Protein AF-W4FEP1-F1 (afdb_monomer_lite)

Radius of gyration: 42.32 Å; chains: 1; bounding box: 93×129×99 Å

Structure (mmCIF, N/CA/C/O backbone):
data_AF-W4FEP1-F1
#
_entry.id   AF-W4FEP1-F1
#
loop_
_atom_site.group_PDB
_atom_site.id
_atom_site.type_symbol
_atom_site.label_atom_id
_atom_site.label_alt_id
_atom_site.label_comp_id
_atom_site.label_asym_id
_atom_site.label_entity_id
_atom_site.label_seq_id
_atom_site.pdbx_PDB_ins_code
_atom_site.Cartn_x
_atom_site.Cartn_y
_atom_site.Cartn_z
_atom_site.occupancy
_atom_site.B_iso_or_equiv
_atom_site.auth_seq_id
_atom_site.auth_comp_id
_atom_site.auth_asym_id
_atom_site.auth_atom_id
_atom_site.pdbx_PDB_model_num
ATOM 1 N N . MET A 1 1 ? 7.496 84.113 -31.597 1.00 42.38 1 MET A N 1
ATOM 2 C CA . MET A 1 1 ? 7.261 83.189 -30.465 1.00 42.38 1 MET A CA 1
ATOM 3 C C . MET A 1 1 ? 7.693 81.805 -30.918 1.00 42.38 1 MET A C 1
ATOM 5 O O . MET A 1 1 ? 7.110 81.298 -31.860 1.00 42.38 1 MET A O 1
ATOM 9 N N . GLY A 1 2 ? 8.769 81.255 -30.359 1.00 47.78 2 GLY A N 1
ATOM 10 C CA . GLY A 1 2 ? 9.344 79.990 -30.827 1.00 47.78 2 GLY A CA 1
ATOM 11 C C . GLY A 1 2 ? 10.513 79.574 -29.946 1.00 47.78 2 GLY A C 1
ATOM 12 O O . GLY A 1 2 ? 11.653 79.541 -30.391 1.00 47.78 2 GLY A O 1
ATOM 13 N N . VAL A 1 3 ? 10.227 79.369 -28.663 1.00 49.56 3 VAL A N 1
ATOM 14 C CA . VAL A 1 3 ? 11.185 78.866 -27.681 1.00 49.56 3 VAL A CA 1
ATOM 15 C C . VAL A 1 3 ? 10.888 77.376 -27.484 1.00 49.56 3 VAL A C 1
ATOM 17 O O . VAL A 1 3 ? 9.749 76.997 -27.238 1.00 49.56 3 VAL A O 1
ATOM 20 N N . THR A 1 4 ? 11.954 76.580 -27.608 1.00 53.03 4 THR A N 1
ATOM 21 C CA . THR A 1 4 ? 12.184 75.237 -27.036 1.00 53.03 4 THR A CA 1
ATOM 22 C C . THR A 1 4 ? 11.423 74.025 -27.572 1.00 53.03 4 THR A C 1
ATOM 24 O O . THR A 1 4 ? 10.374 73.665 -27.056 1.00 53.03 4 THR A O 1
ATOM 27 N N . ASP A 1 5 ? 12.096 73.278 -28.452 1.00 55.56 5 ASP A N 1
ATOM 28 C CA . ASP A 1 5 ? 11.864 71.832 -28.649 1.00 55.56 5 ASP A CA 1
ATOM 29 C C . ASP A 1 5 ? 13.076 70.991 -28.167 1.00 55.56 5 ASP A C 1
ATOM 31 O O . ASP A 1 5 ? 12.955 69.909 -27.599 1.00 55.56 5 ASP A O 1
ATOM 35 N N . LYS A 1 6 ? 14.296 71.548 -28.236 1.00 51.53 6 LYS A N 1
ATOM 36 C CA . LYS A 1 6 ? 15.525 70.835 -27.826 1.00 51.53 6 LYS A CA 1
ATOM 37 C C . LYS A 1 6 ? 15.700 70.679 -26.306 1.00 51.53 6 LYS A C 1
ATOM 39 O O . LYS A 1 6 ? 16.387 69.761 -25.867 1.00 51.53 6 LYS A O 1
ATOM 44 N N . SER A 1 7 ? 15.075 71.533 -25.494 1.00 52.31 7 SER A N 1
ATOM 45 C CA . SER A 1 7 ? 15.236 71.497 -24.030 1.00 52.31 7 SER A CA 1
ATOM 46 C C . SER A 1 7 ? 14.392 70.413 -23.356 1.00 52.31 7 SER A C 1
ATOM 48 O O . SER A 1 7 ? 14.807 69.866 -22.338 1.00 52.31 7 SER A O 1
ATOM 50 N N . VAL A 1 8 ? 13.240 70.052 -23.931 1.00 56.19 8 VAL A N 1
ATOM 51 C CA . VAL A 1 8 ? 12.331 69.044 -23.354 1.00 56.19 8 VAL A CA 1
ATOM 52 C C . VAL A 1 8 ? 12.902 67.630 -23.524 1.00 56.19 8 VAL A C 1
ATOM 54 O O . VAL A 1 8 ? 12.842 66.818 -22.599 1.00 56.19 8 VAL A O 1
ATOM 57 N N . ALA A 1 9 ? 13.559 67.358 -24.657 1.00 54.75 9 ALA A N 1
ATOM 58 C CA . ALA A 1 9 ? 14.192 66.067 -24.929 1.00 54.75 9 ALA A CA 1
ATOM 59 C C . ALA A 1 9 ? 15.381 65.755 -23.991 1.00 54.75 9 ALA A C 1
ATOM 61 O O . ALA A 1 9 ? 15.529 64.617 -23.540 1.00 54.75 9 ALA A O 1
ATOM 62 N N . CYS A 1 10 ? 16.198 66.756 -23.631 1.00 55.03 10 CYS A N 1
ATOM 63 C CA . CYS A 1 10 ? 17.317 66.571 -22.695 1.00 55.03 10 CYS A CA 1
ATOM 64 C C . CYS A 1 10 ? 16.860 66.283 -21.254 1.00 55.03 10 CYS A C 1
ATOM 66 O O . CYS A 1 10 ? 17.493 65.489 -20.559 1.00 55.03 10 CYS A O 1
ATOM 68 N N . VAL A 1 11 ? 15.750 66.880 -20.807 1.00 59.16 11 VAL A N 1
ATOM 69 C CA . VAL A 1 11 ? 15.204 66.637 -19.459 1.00 59.16 11 VAL A CA 1
ATOM 70 C C . VAL A 1 11 ? 14.592 65.234 -19.356 1.00 59.16 11 VAL A C 1
ATOM 72 O O . VAL A 1 11 ? 14.811 64.540 -18.363 1.00 59.16 11 VAL A O 1
ATOM 75 N N . GLY A 1 12 ? 13.897 64.771 -20.402 1.00 59.97 12 GLY A N 1
ATOM 76 C CA . GLY A 1 12 ? 13.305 63.428 -20.443 1.00 59.97 12 GLY A CA 1
ATOM 77 C C . GLY A 1 12 ? 14.342 62.300 -20.377 1.00 59.97 12 GLY A C 1
ATOM 78 O O . GLY A 1 12 ? 14.178 61.355 -19.607 1.00 59.97 12 GLY A O 1
ATOM 79 N N . LEU A 1 13 ? 15.452 62.422 -21.113 1.00 61.75 13 LEU A N 1
ATOM 80 C CA . LEU A 1 13 ? 16.543 61.439 -21.071 1.00 61.75 13 LEU A CA 1
ATOM 81 C C . LEU A 1 13 ? 17.281 61.445 -19.722 1.00 61.75 13 LEU A C 1
ATOM 83 O O . LEU A 1 13 ? 17.638 60.380 -19.218 1.00 61.75 13 LEU A O 1
ATOM 87 N N . GLY A 1 14 ? 17.443 62.615 -19.095 1.00 65.56 14 GLY A N 1
ATOM 88 C CA . GLY A 1 14 ? 18.036 62.736 -17.760 1.00 65.56 14 GLY A CA 1
ATOM 89 C C . GLY A 1 14 ? 17.240 62.003 -16.676 1.00 65.56 14 GLY A C 1
ATOM 90 O O . GLY A 1 14 ? 17.828 61.290 -15.863 1.00 65.56 14 GLY A O 1
ATOM 91 N N . LEU A 1 15 ? 15.905 62.102 -16.694 1.00 67.19 15 LEU A N 1
ATOM 92 C CA . LEU A 1 15 ? 15.029 61.419 -15.730 1.00 67.19 15 LEU A CA 1
ATOM 93 C C . LEU A 1 15 ? 15.034 59.894 -15.902 1.00 67.19 15 LEU A C 1
ATOM 95 O O . LEU A 1 15 ? 15.060 59.162 -14.911 1.00 67.19 15 LEU A O 1
ATOM 99 N N . VAL A 1 16 ? 15.075 59.403 -17.145 1.00 70.62 16 VAL A N 1
ATOM 100 C CA . VAL A 1 16 ? 15.156 57.961 -17.426 1.00 70.62 16 VAL A CA 1
ATOM 101 C C . VAL A 1 16 ? 16.488 57.391 -16.932 1.00 70.62 16 VAL A C 1
ATOM 103 O O . VAL A 1 16 ? 16.499 56.363 -16.253 1.00 70.62 16 VAL A O 1
ATOM 106 N N . VAL A 1 17 ? 17.601 58.090 -17.162 1.00 70.25 17 VAL A N 1
ATOM 107 C CA . VAL A 1 17 ? 18.921 57.675 -16.663 1.00 70.25 17 VAL A CA 1
ATOM 108 C C . VAL A 1 17 ? 18.972 57.720 -15.131 1.00 70.25 17 VAL A C 1
ATOM 110 O O . VAL A 1 17 ? 19.428 56.753 -14.525 1.00 70.25 17 VAL A O 1
ATOM 113 N N . LEU A 1 18 ? 18.435 58.763 -14.483 1.00 66.94 18 LEU A N 1
ATOM 114 C CA . LEU A 1 18 ? 18.377 58.837 -13.017 1.00 66.94 18 LEU A CA 1
ATOM 115 C C . LEU A 1 18 ? 17.559 57.684 -12.415 1.00 66.94 18 LEU A C 1
ATOM 117 O O . LEU A 1 18 ? 17.991 57.059 -11.449 1.00 66.94 18 LEU A O 1
ATOM 121 N N . SER A 1 19 ? 16.405 57.363 -13.008 1.00 65.19 19 SER A N 1
ATOM 122 C CA . SER A 1 19 ? 15.553 56.256 -12.557 1.00 65.19 19 SER A CA 1
ATOM 123 C C . SER A 1 19 ? 16.234 54.890 -12.716 1.00 65.19 19 SER A C 1
ATOM 125 O O . SER A 1 19 ? 16.138 54.039 -11.831 1.00 65.19 19 SER A O 1
ATOM 127 N N . TYR A 1 20 ? 17.007 54.703 -13.790 1.00 67.00 20 TYR A N 1
ATOM 128 C CA . TYR A 1 20 ? 17.783 53.490 -14.032 1.00 67.00 20 TYR A CA 1
ATOM 129 C C . TYR A 1 20 ? 18.960 53.347 -13.051 1.00 67.00 20 TYR A C 1
ATOM 131 O O . TYR A 1 20 ? 19.207 52.256 -12.537 1.00 67.00 20 TYR A O 1
ATOM 139 N N . TRP A 1 21 ? 19.650 54.445 -12.722 1.00 60.38 21 TRP A N 1
ATOM 140 C CA . TRP A 1 21 ? 20.715 54.458 -11.710 1.00 60.38 21 TRP A CA 1
ATOM 141 C C . TRP A 1 21 ? 20.189 54.245 -10.286 1.00 60.38 21 TRP A C 1
ATOM 143 O O . TRP A 1 21 ? 20.819 53.531 -9.507 1.00 60.38 21 TRP A O 1
ATOM 153 N N . LEU A 1 22 ? 19.017 54.792 -9.951 1.00 61.88 22 LEU A N 1
ATOM 154 C CA . LEU A 1 22 ? 18.354 54.551 -8.666 1.00 61.88 22 LEU A CA 1
ATOM 155 C C . LEU A 1 22 ? 17.901 53.090 -8.525 1.00 61.88 22 LEU A C 1
ATOM 157 O O . LEU A 1 22 ? 18.098 52.490 -7.469 1.00 61.88 22 LEU A O 1
ATOM 161 N N . TRP A 1 23 ? 17.379 52.473 -9.591 1.00 59.44 23 TRP A N 1
ATOM 162 C CA . TRP A 1 23 ? 17.049 51.041 -9.591 1.00 59.44 23 TRP A CA 1
ATOM 163 C C . TRP A 1 23 ? 18.311 50.176 -9.458 1.00 59.44 23 TRP A C 1
ATOM 165 O O . TRP A 1 23 ? 18.345 49.230 -8.678 1.00 59.44 23 TRP A O 1
ATOM 175 N N . ARG A 1 24 ? 19.394 50.512 -10.163 1.00 61.94 24 ARG A N 1
ATOM 176 C CA . ARG A 1 24 ? 20.635 49.721 -10.146 1.00 61.94 24 ARG A CA 1
ATOM 177 C C . ARG A 1 24 ? 21.526 49.984 -8.922 1.00 61.94 24 ARG A C 1
ATOM 179 O O . ARG A 1 24 ? 22.548 49.318 -8.766 1.00 61.94 24 ARG A O 1
ATOM 186 N N . SER A 1 25 ? 21.146 50.927 -8.058 1.00 69.69 25 SER A N 1
ATOM 187 C CA . SER A 1 25 ? 21.844 51.206 -6.805 1.00 69.69 25 SER A CA 1
ATOM 188 C C . SER A 1 25 ? 21.727 50.004 -5.856 1.00 69.69 25 SER A C 1
ATOM 190 O O . SER A 1 25 ? 20.613 49.601 -5.521 1.00 69.69 25 SER A O 1
ATOM 192 N N . PRO A 1 26 ? 22.841 49.435 -5.361 1.00 69.94 26 PRO A N 1
ATOM 193 C CA . PRO A 1 26 ? 22.818 48.301 -4.431 1.00 69.94 26 PRO A CA 1
ATOM 194 C C . PRO A 1 26 ? 21.943 48.555 -3.195 1.00 69.94 26 PRO A C 1
ATOM 196 O O . PRO A 1 26 ? 21.349 47.634 -2.643 1.00 69.94 26 PRO A O 1
ATOM 199 N N . TRP A 1 27 ? 21.816 49.822 -2.798 1.00 72.56 27 TRP A N 1
ATOM 200 C CA . TRP A 1 27 ? 21.050 50.266 -1.639 1.00 72.56 27 TRP A CA 1
ATOM 201 C C . TRP A 1 27 ? 19.536 50.071 -1.786 1.00 72.56 27 TRP A C 1
ATOM 203 O O . TRP A 1 27 ? 18.869 49.800 -0.790 1.00 72.56 27 TRP A O 1
ATOM 213 N N . THR A 1 28 ? 18.977 50.142 -3.001 1.00 76.19 28 THR A N 1
ATOM 214 C CA . THR A 1 28 ? 17.536 49.913 -3.209 1.00 76.19 28 THR A CA 1
ATOM 215 C C . THR A 1 28 ? 17.201 48.429 -3.137 1.00 76.19 28 THR A C 1
ATOM 217 O O . THR A 1 28 ? 16.240 48.052 -2.471 1.00 76.19 28 THR A O 1
ATOM 220 N N . VAL A 1 29 ? 18.042 47.568 -3.716 1.00 80.06 29 VAL A N 1
ATOM 221 C CA . VAL A 1 29 ? 17.914 46.106 -3.604 1.00 80.06 29 VAL A CA 1
ATOM 222 C C . VAL A 1 29 ? 18.050 45.655 -2.147 1.00 80.06 29 VAL A C 1
ATOM 224 O O . VAL A 1 29 ? 17.224 44.878 -1.669 1.00 80.06 29 VAL A O 1
ATOM 227 N N . VAL A 1 30 ? 19.032 46.187 -1.411 1.00 84.88 30 VAL A N 1
ATOM 228 C CA . VAL A 1 30 ? 19.192 45.924 0.029 1.00 84.88 30 VAL A CA 1
ATOM 229 C C . VAL A 1 30 ? 17.969 46.405 0.819 1.00 84.88 30 VAL A C 1
ATOM 231 O O . VAL A 1 30 ? 17.498 45.684 1.695 1.00 84.88 30 VAL A O 1
ATOM 234 N N . GLY A 1 31 ? 17.398 47.563 0.470 1.00 87.75 31 GLY A N 1
ATOM 235 C CA . GLY A 1 31 ? 16.164 48.075 1.073 1.00 87.75 31 GLY A CA 1
ATOM 236 C C . GLY A 1 31 ? 14.952 47.165 0.852 1.00 87.75 31 GLY A C 1
ATOM 237 O O . GLY A 1 31 ? 14.234 46.861 1.804 1.00 87.75 31 GLY A O 1
ATOM 238 N N . TYR A 1 32 ? 14.748 46.662 -0.370 1.00 86.56 32 TYR A N 1
ATOM 239 C CA . TYR A 1 32 ? 13.660 45.720 -0.665 1.00 86.56 32 TYR A CA 1
ATOM 240 C C . TYR A 1 32 ? 13.832 44.382 0.058 1.00 86.56 32 TYR A C 1
ATOM 242 O O . TYR A 1 32 ? 12.856 43.841 0.577 1.00 86.56 32 TYR A O 1
ATOM 250 N N . ILE A 1 33 ? 15.060 43.861 0.138 1.00 89.50 33 ILE A N 1
ATOM 251 C CA . ILE A 1 33 ? 15.355 42.630 0.884 1.00 89.50 33 ILE A CA 1
ATOM 252 C C . ILE A 1 33 ? 15.105 42.842 2.381 1.00 89.50 33 ILE A C 1
ATOM 254 O O . ILE A 1 33 ? 14.463 42.005 3.014 1.00 89.50 33 ILE A O 1
ATOM 258 N N . ALA A 1 34 ? 15.546 43.968 2.94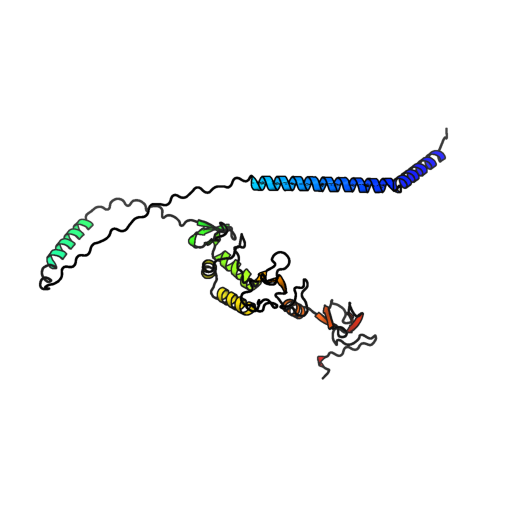7 1.00 92.50 34 ALA A N 1
ATOM 259 C CA . ALA A 1 34 ? 15.302 44.303 4.347 1.00 92.50 34 ALA A CA 1
ATOM 260 C C . ALA A 1 34 ? 13.799 44.421 4.648 1.00 92.50 34 ALA A C 1
ATOM 262 O O . ALA A 1 34 ? 13.323 43.841 5.623 1.00 92.50 34 ALA A O 1
ATOM 263 N N . LEU A 1 35 ? 13.030 45.088 3.781 1.00 92.69 35 LEU A N 1
ATOM 264 C CA . LEU A 1 35 ? 11.577 45.193 3.918 1.00 92.69 35 LEU A CA 1
ATOM 265 C C . LEU A 1 35 ? 10.897 43.817 3.836 1.00 92.69 35 LEU A C 1
ATOM 267 O O . LEU A 1 35 ? 10.038 43.508 4.660 1.00 92.69 35 LEU A O 1
ATOM 271 N N . ALA A 1 36 ? 11.309 42.966 2.893 1.00 91.88 36 ALA A N 1
ATOM 272 C CA . ALA A 1 36 ? 10.782 41.609 2.761 1.00 91.88 36 ALA A CA 1
ATOM 273 C C . ALA A 1 36 ? 11.070 40.752 4.005 1.00 91.88 36 ALA A C 1
ATOM 275 O O . ALA A 1 36 ? 10.191 40.019 4.462 1.00 91.88 36 ALA A O 1
ATOM 276 N N . LEU A 1 37 ? 12.265 40.876 4.593 1.00 95.19 37 LEU A N 1
ATOM 277 C CA . LEU A 1 37 ? 12.616 40.202 5.845 1.00 95.19 37 LEU A CA 1
ATOM 278 C C . LEU A 1 37 ? 11.765 40.699 7.017 1.00 95.19 37 LEU A C 1
ATOM 280 O O . LEU A 1 37 ? 11.276 39.881 7.790 1.00 95.19 37 LEU A O 1
ATOM 284 N N . VAL A 1 38 ? 11.527 42.009 7.126 1.00 95.88 38 VAL A N 1
ATOM 285 C CA . VAL A 1 38 ? 10.651 42.577 8.164 1.00 95.88 38 VAL A CA 1
ATOM 286 C C . VAL A 1 38 ? 9.222 42.050 8.021 1.00 95.88 38 VAL A C 1
ATOM 288 O O . VAL A 1 38 ? 8.638 41.609 9.008 1.00 95.88 38 VAL A O 1
ATOM 291 N N . VAL A 1 39 ? 8.672 42.018 6.803 1.00 95.44 39 VAL A N 1
ATOM 292 C CA . VAL A 1 39 ? 7.331 41.466 6.541 1.00 95.44 39 VAL A CA 1
ATOM 293 C C . VAL A 1 39 ? 7.262 39.981 6.901 1.00 95.44 39 VAL A C 1
ATOM 295 O O . VAL A 1 39 ? 6.295 39.549 7.526 1.00 95.44 39 VAL A O 1
ATOM 298 N N . LEU A 1 40 ? 8.294 39.202 6.564 1.00 95.81 40 LEU A N 1
ATOM 299 C CA . LEU A 1 40 ? 8.361 37.779 6.898 1.00 95.81 40 LEU A CA 1
ATOM 300 C C . LEU A 1 40 ? 8.408 37.567 8.416 1.00 95.81 40 LEU A C 1
ATOM 302 O O . LEU A 1 40 ? 7.644 36.760 8.940 1.00 95.81 40 LEU A O 1
ATOM 306 N N . VAL A 1 41 ? 9.247 38.320 9.132 1.00 96.88 41 VAL A N 1
ATOM 307 C CA . VAL A 1 41 ? 9.354 38.240 10.596 1.00 96.88 41 VAL A CA 1
ATOM 308 C C . VAL A 1 41 ? 8.033 38.629 11.258 1.00 96.88 41 VAL A C 1
ATOM 310 O O . VAL A 1 41 ? 7.545 37.886 12.106 1.00 96.88 41 VAL A O 1
ATOM 313 N N . LEU A 1 42 ? 7.404 39.732 10.843 1.00 96.44 42 LEU A N 1
ATOM 314 C CA . LEU A 1 42 ? 6.101 40.146 11.374 1.00 96.44 42 LEU A CA 1
ATOM 315 C C . LEU A 1 42 ? 5.009 39.108 11.081 1.00 96.44 42 LEU A C 1
ATOM 317 O O . LEU A 1 42 ? 4.213 38.798 11.964 1.00 96.44 42 LEU A O 1
ATOM 321 N N . GLY A 1 43 ? 5.004 38.516 9.884 1.00 96.50 43 GLY A N 1
ATOM 322 C CA . GLY A 1 43 ? 4.078 37.444 9.521 1.00 96.50 43 GLY A CA 1
ATOM 323 C C . GLY A 1 43 ? 4.246 36.196 10.392 1.00 96.50 43 GLY A C 1
ATOM 324 O O . GLY A 1 43 ? 3.258 35.652 10.885 1.00 96.50 43 GLY A O 1
ATOM 325 N N . VAL A 1 44 ? 5.489 35.776 10.646 1.00 96.38 44 VAL A N 1
ATOM 326 C CA . VAL A 1 44 ? 5.793 34.649 11.544 1.00 96.38 44 VAL A CA 1
ATOM 327 C C . VAL A 1 44 ? 5.368 34.963 12.979 1.00 96.38 44 VAL A C 1
ATOM 329 O O . VAL A 1 44 ? 4.748 34.119 13.622 1.00 96.38 44 VAL A O 1
ATOM 332 N N . MET A 1 45 ? 5.627 36.176 13.471 1.00 97.44 45 MET A N 1
ATOM 333 C CA . MET A 1 45 ? 5.220 36.592 14.818 1.00 97.44 45 MET A CA 1
ATOM 334 C C . MET A 1 45 ? 3.693 36.599 14.975 1.00 97.44 45 MET A C 1
ATOM 336 O O . MET A 1 45 ? 3.179 36.065 15.956 1.00 97.44 45 MET A O 1
ATOM 340 N N . LEU A 1 46 ? 2.954 37.123 13.991 1.00 97.06 46 LEU A N 1
ATOM 341 C CA . LEU A 1 46 ? 1.486 37.096 13.989 1.00 97.06 46 LEU A CA 1
ATOM 342 C C . LEU A 1 46 ? 0.936 35.667 13.937 1.00 97.06 46 LEU A C 1
ATOM 344 O O . LEU A 1 46 ? -0.020 35.348 14.645 1.00 97.06 46 LEU A O 1
ATOM 348 N N . TRP A 1 47 ? 1.555 34.790 13.144 1.00 96.88 47 TRP A N 1
ATOM 349 C CA . TRP A 1 47 ? 1.180 33.380 13.082 1.00 96.88 47 TRP A CA 1
ATOM 350 C C . TRP A 1 47 ? 1.402 32.667 14.423 1.00 96.88 47 TRP A C 1
ATOM 352 O O . TRP A 1 47 ? 0.516 31.948 14.883 1.00 96.88 47 TRP A O 1
ATOM 362 N N . ILE A 1 48 ? 2.531 32.917 15.097 1.00 96.56 48 ILE A N 1
ATOM 363 C CA . ILE A 1 48 ? 2.811 32.376 16.437 1.00 96.56 48 ILE A CA 1
ATOM 364 C C . ILE A 1 48 ? 1.756 32.849 17.444 1.00 96.56 48 ILE A C 1
ATOM 366 O O . ILE A 1 48 ? 1.207 32.026 18.176 1.00 96.56 48 ILE A O 1
ATOM 370 N N . VAL A 1 49 ? 1.427 34.146 17.463 1.00 96.81 49 VAL A N 1
ATOM 371 C CA . VAL A 1 49 ? 0.380 34.689 18.348 1.00 96.81 49 VAL A CA 1
ATOM 372 C C . VAL A 1 49 ? -0.966 34.017 18.077 1.00 96.81 49 VAL A C 1
ATOM 374 O O . VAL A 1 49 ? -1.639 33.596 19.016 1.00 96.81 49 VAL A O 1
ATOM 377 N N . TRP A 1 50 ? -1.342 33.842 16.809 1.00 96.69 50 TRP A N 1
ATOM 378 C CA . TRP A 1 50 ? -2.583 33.159 16.444 1.00 96.69 50 TRP A CA 1
ATOM 379 C C . TRP A 1 50 ? -2.616 31.699 16.921 1.00 96.69 50 TRP A C 1
ATOM 381 O O . TRP A 1 50 ? -3.626 31.252 17.468 1.00 96.69 50 TRP A O 1
ATOM 391 N N . VAL A 1 51 ? -1.505 30.965 16.789 1.00 95.88 51 VAL A N 1
ATOM 392 C CA . VAL A 1 51 ? -1.375 29.592 17.304 1.00 95.88 51 VAL A CA 1
ATOM 393 C C . VAL A 1 51 ? -1.535 29.556 18.827 1.00 95.88 51 VAL A C 1
ATOM 395 O O . VAL A 1 51 ? -2.278 28.715 19.330 1.00 95.88 51 VAL A O 1
ATOM 398 N N . LEU A 1 52 ? -0.911 30.480 19.564 1.00 96.00 52 LEU A N 1
ATOM 399 C CA . LEU A 1 52 ? -1.042 30.562 21.024 1.00 96.00 52 LEU A CA 1
ATOM 400 C C . LEU A 1 52 ? -2.485 30.858 21.459 1.00 96.00 52 LEU A C 1
ATOM 402 O O . LEU A 1 52 ? -2.993 30.196 22.363 1.00 96.00 52 LEU A O 1
ATOM 406 N N . VAL A 1 53 ? -3.181 31.770 20.772 1.00 94.75 53 VAL A N 1
ATOM 407 C CA . VAL A 1 53 ? -4.610 32.048 21.010 1.00 94.75 53 VAL A CA 1
ATOM 408 C C . VAL A 1 53 ? -5.471 30.808 20.746 1.00 94.75 53 VAL A C 1
ATOM 410 O O . VAL A 1 53 ? -6.359 30.494 21.539 1.00 94.75 53 VAL A O 1
ATOM 413 N N . CYS A 1 54 ? -5.202 30.059 19.673 1.00 89.75 54 CYS A N 1
ATOM 414 C CA . CYS A 1 54 ? -5.920 28.814 19.382 1.00 89.75 54 CYS A CA 1
ATOM 415 C C . CYS A 1 54 ? -5.682 27.742 20.455 1.00 89.75 54 CYS A C 1
ATOM 417 O O . CYS A 1 54 ? -6.615 27.031 20.835 1.00 89.75 54 CYS A O 1
ATOM 419 N N . ILE A 1 55 ? -4.449 27.636 20.956 1.00 90.06 55 ILE A N 1
ATOM 420 C CA . ILE A 1 55 ? -4.085 26.722 22.041 1.00 90.06 55 ILE A CA 1
ATOM 421 C C . ILE A 1 55 ? -4.826 27.107 23.327 1.00 90.06 55 ILE A C 1
ATOM 423 O O . ILE A 1 55 ? -5.458 26.249 23.943 1.00 90.06 55 ILE A O 1
ATOM 427 N N . GLU A 1 56 ? -4.827 28.387 23.709 1.00 88.81 56 GLU A N 1
ATOM 428 C CA . GLU A 1 56 ? -5.599 28.858 24.864 1.00 88.81 56 GLU A CA 1
ATOM 429 C C . GLU A 1 56 ? -7.099 28.583 24.714 1.00 88.81 56 GLU A C 1
ATOM 431 O O . GLU A 1 56 ? -7.736 28.118 25.659 1.00 88.81 56 GLU A O 1
ATOM 436 N N . ALA A 1 57 ? -7.670 28.823 23.531 1.00 83.06 57 ALA A N 1
ATOM 437 C CA . ALA A 1 57 ? -9.077 28.548 23.253 1.00 83.06 57 ALA A CA 1
ATOM 438 C C . ALA A 1 57 ? -9.409 27.049 23.334 1.00 83.06 57 ALA A C 1
ATOM 440 O O . ALA A 1 57 ? -10.519 26.682 23.720 1.00 83.06 57 ALA A O 1
ATOM 441 N N . PHE A 1 58 ? -8.459 26.175 22.996 1.00 82.00 58 PHE A N 1
ATOM 442 C CA . PHE A 1 58 ? -8.605 24.730 23.144 1.00 82.00 58 PHE A CA 1
ATOM 443 C C . PHE A 1 58 ? -8.615 24.311 24.619 1.00 82.00 58 PHE A C 1
ATOM 445 O O . PHE A 1 58 ? -9.495 23.554 25.027 1.00 82.00 58 PHE A O 1
ATOM 452 N N . PHE A 1 59 ? -7.701 24.849 25.433 1.00 78.75 59 PHE A N 1
ATOM 453 C CA . PHE A 1 59 ? -7.629 24.549 26.867 1.00 78.75 59 PHE A CA 1
ATOM 454 C C . PHE A 1 59 ? -8.756 25.186 27.691 1.00 78.75 59 PHE A C 1
ATOM 456 O O . PHE A 1 59 ? -9.150 24.627 28.710 1.00 78.75 59 PHE A O 1
ATOM 463 N N . LYS A 1 60 ? -9.316 26.317 27.244 1.00 75.00 60 LYS A N 1
ATOM 464 C CA . LYS A 1 60 ? -10.462 26.985 27.886 1.00 75.00 60 LYS A CA 1
ATOM 465 C C . LYS A 1 60 ? -11.820 26.379 27.519 1.00 75.00 60 LYS A C 1
ATOM 467 O O . LYS A 1 60 ? -12.839 26.884 27.988 1.00 75.00 60 LYS A O 1
ATOM 472 N N . ARG A 1 61 ? -11.886 25.306 26.714 1.00 57.69 61 ARG A N 1
ATOM 473 C CA . ARG A 1 61 ? -13.162 24.608 26.493 1.00 57.69 61 ARG A CA 1
ATOM 474 C C . ARG A 1 61 ? -13.624 23.979 27.814 1.00 57.69 61 ARG A C 1
ATOM 476 O O . ARG A 1 61 ? -12.907 23.128 28.340 1.00 57.69 61 ARG A O 1
ATOM 483 N N . PRO A 1 62 ? -14.803 24.352 28.345 1.00 52.09 62 PRO A N 1
ATOM 484 C CA . PRO A 1 62 ? -15.335 23.716 29.537 1.00 52.09 62 PRO A CA 1
ATOM 485 C C . PRO A 1 62 ? -15.525 22.228 29.250 1.00 52.09 62 PRO A C 1
ATOM 487 O O . PRO A 1 62 ? -16.199 21.836 28.293 1.00 52.09 62 PRO A O 1
ATOM 490 N N . THR A 1 63 ? -14.895 21.394 30.072 1.00 53.09 63 THR A N 1
ATOM 491 C CA . THR A 1 63 ? -15.186 19.969 30.127 1.00 53.09 63 THR A CA 1
ATOM 492 C C . THR A 1 63 ? -16.665 19.830 30.467 1.00 53.09 63 THR A C 1
ATOM 494 O O . THR A 1 63 ? -17.111 20.203 31.550 1.00 53.09 63 THR A O 1
ATOM 497 N N . VAL A 1 64 ? -17.457 19.325 29.521 1.00 50.22 64 VAL A N 1
ATOM 498 C CA . VAL A 1 64 ? -18.824 18.884 29.803 1.00 50.22 64 VAL A CA 1
ATOM 499 C C . VAL A 1 64 ? -18.686 17.659 30.702 1.00 50.22 64 VAL A C 1
ATOM 501 O O . VAL A 1 64 ? -18.513 16.535 30.234 1.00 50.22 64 VAL A O 1
ATOM 504 N N . VAL A 1 65 ? -18.650 17.899 32.012 1.00 47.09 65 VAL A N 1
ATOM 505 C CA . VAL A 1 65 ? -18.681 16.852 33.028 1.00 47.09 65 VAL A CA 1
ATOM 506 C C . VAL A 1 65 ? -20.057 16.210 32.928 1.00 47.09 65 VAL A C 1
ATOM 508 O O . VAL A 1 65 ? -21.067 16.800 33.309 1.00 47.09 65 VAL A O 1
ATOM 511 N N . ALA A 1 66 ? -20.098 15.008 32.357 1.00 48.78 66 ALA A N 1
ATOM 512 C CA . ALA A 1 66 ? -21.269 14.154 32.419 1.00 48.78 66 ALA A CA 1
ATOM 513 C C . ALA A 1 66 ? -21.624 13.925 33.896 1.00 48.78 66 ALA A C 1
ATOM 515 O O . ALA A 1 66 ? -20.781 13.502 34.690 1.00 48.78 66 ALA A O 1
ATOM 516 N N . ALA A 1 67 ? -22.865 14.248 34.258 1.00 43.38 67 ALA A N 1
ATOM 517 C CA . ALA A 1 67 ? -23.388 14.042 35.599 1.00 43.38 67 ALA A CA 1
ATOM 518 C C . ALA A 1 67 ? -23.277 12.555 36.010 1.00 43.38 67 ALA A C 1
ATOM 520 O O . ALA A 1 67 ? -23.488 11.676 35.168 1.00 43.38 67 ALA A O 1
ATOM 521 N N . PRO A 1 68 ? -22.985 12.240 37.287 1.00 40.22 68 PRO A N 1
ATOM 522 C CA . PRO A 1 68 ? -22.896 10.859 37.738 1.00 40.22 68 PRO A CA 1
ATOM 523 C C . PRO A 1 68 ? -24.288 10.215 37.761 1.00 40.22 68 PRO A C 1
ATOM 525 O O . PRO A 1 68 ? -25.193 10.678 38.458 1.00 40.22 68 PRO A O 1
ATOM 528 N N . LEU A 1 69 ? -24.446 9.115 37.025 1.00 39.06 69 LEU A N 1
ATOM 529 C CA . LEU A 1 69 ? -25.586 8.208 37.151 1.00 39.06 69 LEU A CA 1
ATOM 530 C C . LEU A 1 69 ? -25.553 7.552 38.540 1.00 39.06 69 LEU A C 1
ATOM 532 O O . LEU A 1 69 ? -24.638 6.793 38.856 1.00 39.06 69 LEU A O 1
ATOM 536 N N . LYS A 1 70 ? -26.560 7.849 39.371 1.00 38.69 70 LYS A N 1
ATOM 537 C CA . LYS A 1 70 ? -26.830 7.126 40.621 1.00 38.69 70 LYS A CA 1
ATOM 538 C C . LYS A 1 70 ? -27.156 5.667 40.294 1.00 38.69 70 LYS A C 1
ATOM 540 O O . LYS A 1 70 ? -28.081 5.397 39.530 1.00 38.69 70 LYS A O 1
ATOM 545 N N . SER A 1 71 ? -26.411 4.739 40.884 1.00 42.91 71 SER A N 1
ATOM 546 C CA . SER A 1 71 ? -26.736 3.314 40.873 1.00 42.91 71 SER A CA 1
ATOM 547 C C . SER A 1 71 ? -27.994 3.037 41.714 1.00 42.91 71 SER A C 1
ATOM 549 O O . SER A 1 71 ? -28.149 3.622 42.790 1.00 42.91 71 SER A O 1
ATOM 551 N N . PRO A 1 72 ? -28.900 2.149 41.270 1.00 44.12 72 PRO A N 1
ATOM 552 C CA . PRO A 1 72 ? -29.936 1.594 42.133 1.00 44.12 72 PRO A CA 1
ATOM 553 C C . PRO A 1 72 ? -29.347 0.532 43.088 1.00 44.12 72 PRO A C 1
ATOM 555 O O . PRO A 1 72 ? -28.356 -0.121 42.746 1.00 44.12 72 PRO A O 1
ATOM 558 N N . PRO A 1 73 ? -29.920 0.370 44.295 1.00 38.97 73 PRO A N 1
ATOM 559 C CA . PRO A 1 73 ? -29.367 -0.477 45.347 1.00 38.97 73 PRO A CA 1
ATOM 560 C C . PRO A 1 73 ? -29.536 -1.973 45.060 1.00 38.97 73 PRO A C 1
ATOM 562 O O . PRO A 1 73 ? -30.501 -2.412 44.438 1.00 38.97 73 PRO A O 1
ATOM 565 N N . ALA A 1 74 ? -28.571 -2.742 45.562 1.00 35.94 74 ALA A N 1
ATOM 566 C CA . ALA A 1 74 ? -28.516 -4.193 45.495 1.00 35.94 74 ALA A CA 1
ATOM 567 C C . ALA A 1 74 ? -29.632 -4.850 46.326 1.00 35.94 74 ALA A C 1
ATOM 569 O O . ALA A 1 74 ? -29.748 -4.598 47.526 1.00 35.94 74 ALA A O 1
ATOM 570 N N . GLU A 1 75 ? -30.403 -5.743 45.705 1.00 36.78 75 GLU A N 1
ATOM 571 C CA . GLU A 1 75 ? -31.267 -6.689 46.412 1.00 36.78 75 GLU A CA 1
ATOM 572 C C . GLU A 1 75 ? -30.468 -7.945 46.784 1.00 36.78 75 GLU A C 1
ATOM 574 O O . GLU A 1 75 ? -29.847 -8.596 45.943 1.00 36.78 75 GLU A O 1
ATOM 579 N N . THR A 1 76 ? -30.477 -8.279 48.071 1.00 38.84 76 THR A N 1
ATOM 580 C CA . THR A 1 76 ? -29.893 -9.502 48.624 1.00 38.84 76 THR A CA 1
ATOM 581 C C . THR A 1 76 ? -30.926 -10.638 48.617 1.00 38.84 76 THR A C 1
ATOM 583 O O . THR A 1 76 ? -32.071 -10.430 49.031 1.00 38.84 76 THR A O 1
ATOM 586 N N . PRO A 1 77 ? -30.566 -11.873 48.217 1.00 35.81 77 PRO A N 1
ATOM 587 C CA . PRO A 1 77 ? -31.444 -13.025 48.385 1.00 35.81 77 PRO A CA 1
ATOM 588 C C . PRO A 1 77 ? -31.403 -13.524 49.835 1.00 35.81 77 PRO A C 1
ATOM 590 O O . PRO A 1 77 ? -30.341 -13.811 50.388 1.00 35.81 77 PRO A O 1
ATOM 593 N N . LYS A 1 78 ? -32.582 -13.657 50.449 1.00 34.28 78 LYS A N 1
ATOM 594 C CA . LYS A 1 78 ? -32.771 -14.265 51.773 1.00 34.28 78 LYS A CA 1
ATOM 595 C C . LYS A 1 78 ? -32.557 -15.781 51.711 1.00 34.28 78 LYS A C 1
ATOM 597 O O . LYS A 1 78 ? -33.103 -16.465 50.851 1.00 34.28 78 LYS A O 1
ATOM 602 N N . HIS A 1 79 ? -31.802 -16.290 52.681 1.00 33.16 79 HIS A N 1
ATOM 603 C CA . HIS A 1 79 ? -31.576 -17.708 52.951 1.00 33.16 79 HIS A CA 1
ATOM 604 C C . HIS A 1 79 ? -32.880 -18.478 53.235 1.00 33.16 79 HIS A C 1
ATOM 606 O O . HIS A 1 79 ? -33.648 -18.092 54.116 1.00 33.16 79 HIS A O 1
ATOM 612 N N . SER A 1 80 ? -33.070 -19.632 52.588 1.00 34.06 80 SER A N 1
ATOM 613 C CA . SER A 1 80 ? -33.978 -20.685 53.056 1.00 34.06 80 SER A CA 1
ATOM 614 C C . SER A 1 80 ? -33.193 -21.710 53.878 1.00 34.06 80 SER A C 1
ATOM 616 O O . SER A 1 80 ? -32.283 -22.359 53.359 1.00 34.06 80 SER A O 1
ATOM 618 N N . LYS A 1 81 ? -33.545 -21.877 55.156 1.00 32.56 81 LYS A N 1
ATOM 619 C CA . LYS A 1 81 ? -33.080 -22.998 55.980 1.00 32.56 81 LYS A CA 1
ATOM 620 C C . LYS A 1 81 ? -33.885 -24.244 55.605 1.00 32.56 81 LYS A C 1
ATOM 622 O O . LYS A 1 81 ? -35.098 -24.260 55.791 1.00 32.56 81 LYS A O 1
ATOM 627 N N . ALA A 1 82 ? -33.212 -25.269 55.093 1.00 32.06 82 ALA A N 1
ATOM 628 C CA . ALA A 1 82 ? -33.741 -26.625 55.031 1.00 32.06 82 ALA A CA 1
ATOM 629 C C . ALA A 1 82 ? -33.367 -27.351 56.331 1.00 32.06 82 ALA A C 1
ATOM 631 O O . ALA A 1 82 ? -32.207 -27.337 56.738 1.00 32.06 82 ALA A O 1
ATOM 632 N N . SER A 1 83 ? -34.356 -27.963 56.977 1.00 33.22 83 SER A N 1
ATOM 633 C CA . SER A 1 83 ? -34.186 -28.881 58.101 1.00 33.22 83 SER A CA 1
ATOM 634 C C . SER A 1 83 ? -34.644 -30.261 57.651 1.00 33.22 83 SER A C 1
ATOM 636 O O . SER A 1 83 ? -35.760 -30.406 57.153 1.00 33.22 83 SER A O 1
ATOM 638 N N . LEU A 1 84 ? -33.763 -31.246 57.821 1.00 36.78 84 LEU A N 1
ATOM 639 C CA . LEU A 1 84 ? -34.021 -32.670 57.632 1.00 36.78 84 LEU A CA 1
ATOM 640 C C . LEU A 1 84 ? -35.040 -33.188 58.656 1.00 36.78 84 LEU A C 1
ATOM 642 O O . LEU A 1 84 ? -35.003 -32.805 59.823 1.00 36.78 84 LEU A O 1
ATOM 646 N N . GLY A 1 85 ? -35.871 -34.135 58.229 1.00 31.69 85 GLY A N 1
ATOM 647 C CA . GLY A 1 85 ? -36.714 -34.948 59.103 1.00 31.69 85 GLY A CA 1
ATOM 648 C C . GLY A 1 85 ? -37.462 -35.995 58.288 1.00 31.69 85 GLY A C 1
ATOM 649 O O . GLY A 1 85 ? -38.531 -35.729 57.753 1.00 31.69 85 GLY A O 1
ATOM 650 N N . SER A 1 86 ? -36.816 -37.143 58.123 1.00 35.12 86 SER A N 1
ATOM 651 C CA . SER A 1 86 ? -37.140 -38.236 57.212 1.00 35.12 86 SER A CA 1
ATOM 652 C C . SER A 1 86 ? -38.409 -39.041 57.530 1.00 35.12 86 SER A C 1
ATOM 654 O O . SER A 1 86 ? -38.822 -39.152 58.676 1.00 35.12 86 SER A O 1
ATOM 656 N N . LEU A 1 87 ? -38.859 -39.741 56.477 1.00 35.03 87 LEU A N 1
ATOM 657 C CA . LEU A 1 87 ? -39.330 -41.137 56.465 1.00 35.03 87 LEU A CA 1
ATOM 658 C C . LEU A 1 87 ? -40.611 -41.475 57.249 1.00 35.03 87 LEU A C 1
ATOM 660 O O . LEU A 1 87 ? -40.571 -41.726 58.445 1.00 35.03 87 LEU A O 1
ATOM 664 N N . LEU A 1 88 ? -41.716 -41.680 56.518 1.00 36.03 88 LEU A N 1
ATOM 665 C CA . LEU A 1 88 ? -42.277 -43.019 56.245 1.00 36.03 88 LEU A CA 1
ATOM 666 C C . LEU A 1 88 ? -43.661 -42.925 55.581 1.00 36.03 88 LEU A C 1
ATOM 668 O O . LEU A 1 88 ? -44.519 -42.152 55.990 1.00 36.03 88 LEU A O 1
ATOM 672 N N . GLY A 1 89 ? -43.899 -43.817 54.620 1.00 37.66 89 GLY A N 1
ATOM 673 C CA . GLY A 1 89 ? -45.207 -44.466 54.517 1.00 37.66 89 GLY A CA 1
ATOM 674 C C . GLY A 1 89 ? -46.205 -43.856 53.544 1.00 37.66 89 GLY A C 1
ATOM 675 O O . GLY A 1 89 ? -47.206 -43.262 53.930 1.00 37.66 89 GLY A O 1
ATOM 676 N N . CYS A 1 90 ? -45.989 -44.124 52.259 1.00 46.00 90 CYS A N 1
ATOM 677 C CA . CYS A 1 90 ? -47.075 -44.234 51.294 1.00 46.00 90 CYS A CA 1
ATOM 678 C C . CYS A 1 90 ? -48.158 -45.185 51.843 1.00 46.00 90 CYS A C 1
ATOM 680 O O . CYS A 1 90 ? -47.813 -46.314 52.152 1.00 46.00 90 CYS A O 1
ATOM 682 N N . ILE A 1 91 ? -49.410 -44.719 51.974 1.00 44.28 91 ILE A N 1
ATOM 683 C CA . ILE A 1 91 ? -50.716 -45.399 51.736 1.00 44.28 91 ILE A CA 1
ATOM 684 C C . ILE A 1 91 ? -51.820 -44.357 52.047 1.00 44.28 91 ILE A C 1
ATOM 686 O O . ILE A 1 91 ? -52.583 -44.439 52.999 1.00 44.28 91 ILE A O 1
ATOM 690 N N . GLY A 1 92 ? -51.882 -43.282 51.256 1.00 41.59 92 GLY A N 1
ATOM 691 C CA . GLY A 1 92 ? -52.904 -42.232 51.429 1.00 41.59 92 GLY A CA 1
ATOM 692 C C . GLY A 1 92 ? -53.272 -41.497 50.140 1.00 41.59 92 GLY A C 1
ATOM 693 O O . GLY A 1 92 ? -53.801 -40.388 50.186 1.00 41.59 92 GLY A O 1
ATOM 694 N N . GLY A 1 93 ? -52.934 -42.081 48.986 1.00 46.22 93 GLY A N 1
ATOM 695 C CA . GLY A 1 93 ? -52.993 -41.417 47.681 1.00 46.22 93 GLY A CA 1
ATOM 696 C C . GLY A 1 93 ? -54.342 -41.477 46.960 1.00 46.22 93 GLY A C 1
ATOM 697 O O . GLY A 1 93 ? -54.540 -40.718 46.021 1.00 46.22 93 GLY A O 1
ATOM 698 N N . ALA A 1 94 ? -55.287 -42.322 47.380 1.00 46.41 94 ALA A N 1
ATOM 699 C CA . ALA A 1 94 ? -56.483 -42.583 46.569 1.00 46.41 94 ALA A CA 1
ATOM 700 C C . ALA A 1 94 ? -57.732 -41.755 46.943 1.00 46.41 94 ALA A C 1
ATOM 702 O O . ALA A 1 94 ? -58.637 -41.642 46.125 1.00 46.41 94 ALA A O 1
ATOM 703 N N . LEU A 1 95 ? -57.786 -41.112 48.120 1.00 45.66 95 LEU A N 1
ATOM 704 C CA . LEU A 1 95 ? -58.974 -40.344 48.553 1.00 45.66 95 LEU A CA 1
ATOM 705 C C . LEU A 1 95 ? -58.773 -38.818 48.618 1.00 45.66 95 LEU A C 1
ATOM 707 O O . LEU A 1 95 ? -59.749 -38.074 48.655 1.00 45.66 95 LEU A O 1
ATOM 711 N N . LYS A 1 96 ? -57.533 -38.314 48.521 1.00 45.06 96 LYS A N 1
ATOM 712 C CA . LYS A 1 96 ? -57.256 -36.860 48.430 1.00 45.06 96 LYS A CA 1
ATOM 713 C C . LYS A 1 96 ? -57.394 -36.284 47.012 1.00 45.06 96 LYS A C 1
ATOM 715 O O . LYS A 1 96 ? -57.375 -35.066 46.843 1.00 45.06 96 LYS A O 1
ATOM 720 N N . GLY A 1 97 ? -57.562 -37.135 45.996 1.00 47.91 97 GLY A N 1
ATOM 721 C CA . GLY A 1 97 ? -57.728 -36.708 44.603 1.00 47.91 97 GLY A CA 1
ATOM 722 C C . GLY A 1 97 ? -59.110 -36.124 44.297 1.00 47.91 97 GLY A C 1
ATOM 723 O O . GLY A 1 97 ? -59.210 -35.133 43.581 1.00 47.91 97 GLY A O 1
ATOM 724 N N . ILE A 1 98 ? -60.177 -36.675 44.883 1.00 49.84 98 ILE A N 1
ATOM 725 C CA . ILE A 1 98 ? -61.553 -36.339 44.478 1.00 49.84 98 ILE A CA 1
ATOM 726 C C . ILE A 1 98 ? -62.010 -34.994 45.078 1.00 49.84 98 ILE A C 1
ATOM 728 O O . ILE A 1 98 ? -62.575 -34.167 44.365 1.00 49.84 98 ILE A O 1
ATOM 732 N N . GLN A 1 99 ? -61.638 -34.682 46.328 1.00 47.22 99 GLN A N 1
ATOM 733 C CA . GLN A 1 99 ? -61.938 -33.376 46.951 1.00 47.22 99 GLN A CA 1
ATOM 734 C C . GLN A 1 99 ? -61.167 -32.197 46.317 1.00 47.22 99 GLN A C 1
ATOM 736 O O . GLN A 1 99 ? -61.605 -31.045 46.374 1.00 47.22 99 GLN A O 1
ATOM 741 N N . SER A 1 100 ? -60.028 -32.462 45.666 1.00 48.97 100 SER A N 1
ATOM 742 C CA . SER A 1 100 ? -59.237 -31.425 44.991 1.00 48.97 100 SER A CA 1
ATOM 743 C C . SER A 1 100 ? -59.905 -30.949 43.693 1.00 48.97 100 SER A C 1
ATOM 745 O O . SER A 1 100 ? -59.950 -29.744 43.425 1.00 48.97 100 SER A O 1
ATOM 747 N N . VAL A 1 101 ? -60.514 -31.868 42.932 1.00 52.72 101 VAL A N 1
ATOM 748 C CA . VAL A 1 101 ? -61.127 -31.586 41.621 1.00 52.72 101 VAL A CA 1
ATOM 749 C C . VAL A 1 101 ? -62.413 -30.759 41.749 1.00 52.72 101 VAL A C 1
ATOM 751 O O . VAL A 1 101 ? -62.590 -29.793 41.003 1.00 52.72 101 VAL A O 1
ATOM 754 N N . GLU A 1 102 ? -63.270 -31.037 42.737 1.00 49.78 102 GLU A N 1
ATOM 755 C CA . GLU A 1 102 ? -64.475 -30.224 42.983 1.00 49.78 102 GLU A CA 1
ATOM 756 C C . GLU A 1 102 ? -64.129 -28.790 43.406 1.00 49.78 102 GLU A C 1
ATOM 758 O O . GLU A 1 102 ? -64.692 -27.822 42.881 1.00 49.78 102 GLU A O 1
ATOM 763 N N . SER A 1 103 ? -63.124 -28.626 44.275 1.00 50.72 103 SER A N 1
ATOM 764 C CA . SER A 1 103 ? -62.642 -27.306 44.703 1.00 50.72 103 SER A CA 1
ATOM 765 C C . SER A 1 103 ? -62.001 -26.504 43.555 1.00 50.72 103 SER A C 1
ATOM 767 O O . SER A 1 103 ? -61.993 -25.265 43.565 1.00 50.72 103 SER A O 1
ATOM 769 N N . TRP A 1 104 ? -61.464 -27.200 42.550 1.00 48.59 104 TRP A N 1
ATOM 770 C CA . TRP A 1 104 ? -60.880 -26.614 41.348 1.00 48.59 104 TRP A CA 1
ATOM 771 C C . TRP A 1 104 ? -61.965 -26.183 40.349 1.00 48.59 104 TRP A C 1
ATOM 773 O O . TRP A 1 104 ? -61.945 -25.040 39.880 1.00 48.59 104 TRP A O 1
ATOM 783 N N . CYS A 1 105 ? -62.981 -27.019 40.105 1.00 50.59 105 CYS A N 1
ATOM 784 C CA . CYS A 1 105 ? -64.117 -26.670 39.244 1.00 50.59 105 CYS A CA 1
ATOM 785 C C . CYS A 1 105 ? -64.971 -25.522 39.815 1.00 50.59 105 CYS A C 1
ATOM 787 O O . CYS A 1 105 ? -65.368 -24.627 39.060 1.00 50.59 105 CYS A O 1
ATOM 789 N N . HIS A 1 106 ? -65.185 -25.461 41.137 1.00 53.88 106 HIS A N 1
ATOM 790 C CA . HIS A 1 106 ? -65.889 -24.336 41.770 1.00 53.88 106 HIS A CA 1
ATOM 791 C C . HIS A 1 106 ? -65.116 -23.008 41.659 1.00 53.88 106 HIS A C 1
ATOM 793 O O . HIS A 1 106 ? -65.714 -21.965 41.373 1.00 53.88 106 HIS A O 1
ATOM 799 N N . ARG A 1 107 ? -63.781 -23.028 41.806 1.00 52.94 107 ARG A N 1
ATOM 800 C CA . ARG A 1 107 ? -62.921 -21.844 41.593 1.00 52.94 107 ARG A CA 1
ATOM 801 C C . ARG A 1 107 ? -62.914 -21.378 40.139 1.00 52.94 107 ARG A C 1
ATOM 803 O O . ARG A 1 107 ? -62.951 -20.174 39.883 1.00 52.94 107 ARG A O 1
ATOM 810 N N . ARG A 1 108 ? -62.921 -22.312 39.186 1.00 48.41 108 ARG A N 1
ATOM 811 C CA . ARG A 1 108 ? -62.933 -22.008 37.748 1.00 48.41 108 ARG A CA 1
ATOM 812 C C . ARG A 1 108 ? -64.263 -21.388 37.304 1.00 48.41 108 ARG A C 1
ATOM 814 O O . ARG A 1 108 ? -64.248 -20.399 36.575 1.00 48.41 108 ARG A O 1
ATOM 821 N N . ARG A 1 109 ? -65.400 -21.873 37.824 1.00 51.94 109 ARG A N 1
ATOM 822 C CA . ARG A 1 109 ? -66.725 -21.257 37.597 1.00 51.94 109 ARG A CA 1
ATOM 823 C C . ARG A 1 109 ? -66.851 -19.852 38.197 1.00 51.94 109 ARG A C 1
ATOM 825 O O . ARG A 1 109 ? -67.479 -19.006 37.569 1.00 51.94 109 ARG A O 1
ATOM 832 N N . LYS A 1 110 ? -66.235 -19.573 39.356 1.00 49.31 110 LYS A N 1
ATOM 833 C CA . LYS A 1 110 ? -66.207 -18.214 39.941 1.00 49.31 110 LYS A CA 1
ATOM 834 C C . LYS A 1 110 ? -65.370 -17.224 39.117 1.00 49.31 110 LYS A C 1
ATOM 836 O O . LYS A 1 110 ? -65.783 -16.078 38.988 1.00 49.31 110 LYS A O 1
ATOM 841 N N . ARG A 1 111 ? -64.256 -17.654 38.507 1.00 49.81 111 ARG A N 1
ATOM 842 C CA . ARG A 1 111 ? -63.440 -16.796 37.617 1.00 49.81 111 ARG A CA 1
ATOM 843 C C . ARG A 1 111 ? -64.137 -16.422 36.307 1.00 49.81 111 ARG A C 1
ATOM 845 O O . ARG A 1 111 ? -63.898 -15.337 35.798 1.00 49.81 111 ARG A O 1
ATOM 852 N N . LEU A 1 112 ? -64.986 -17.294 35.763 1.00 51.72 112 LEU A N 1
ATOM 853 C CA . LEU A 1 112 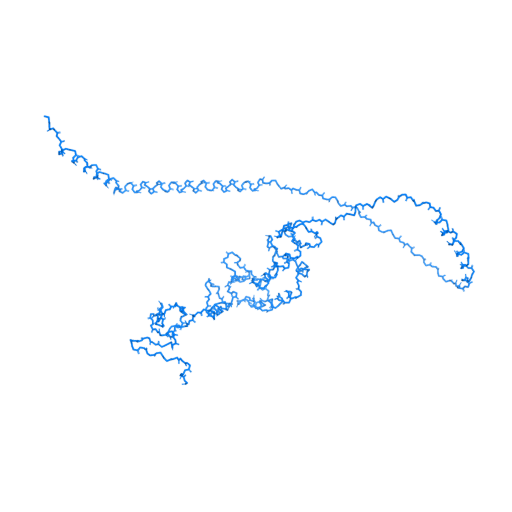? -65.655 -17.058 34.475 1.00 51.72 112 LEU A CA 1
ATOM 854 C C . LEU A 1 112 ? -66.874 -16.122 34.563 1.00 51.72 112 LEU A C 1
ATOM 856 O O . LEU A 1 112 ? -67.356 -15.674 33.530 1.00 51.72 112 LEU A O 1
ATOM 860 N N . LYS A 1 113 ? -67.367 -15.816 35.772 1.00 45.00 113 LYS A N 1
ATOM 861 C CA . LYS A 1 113 ? -68.527 -14.932 36.000 1.00 45.00 113 LYS A CA 1
ATOM 862 C C . LYS A 1 113 ? -68.161 -13.518 36.478 1.00 45.00 113 LYS A C 1
ATOM 864 O O . LYS A 1 113 ? -69.060 -12.740 36.777 1.00 45.00 113 LYS A O 1
ATOM 869 N N . GLN A 1 114 ? -66.875 -13.175 36.571 1.00 47.12 114 GLN A N 1
ATOM 870 C CA . GLN A 1 114 ? -66.446 -11.820 36.935 1.00 47.12 114 GLN A CA 1
ATOM 871 C C . GLN A 1 114 ? -66.321 -10.947 35.672 1.00 47.12 114 GLN A C 1
ATOM 873 O O . GLN A 1 114 ? -65.648 -11.369 34.727 1.00 47.12 114 GLN A O 1
ATOM 878 N N . PRO A 1 115 ? -66.932 -9.745 35.629 1.00 49.38 115 PRO A N 1
ATOM 879 C CA . PRO A 1 115 ? -66.671 -8.777 34.569 1.00 49.38 115 PRO A CA 1
ATOM 880 C C . PRO A 1 115 ? -65.174 -8.467 34.534 1.00 49.38 115 PRO A C 1
ATOM 882 O O . PRO A 1 115 ? -64.567 -8.216 35.578 1.00 49.38 115 PRO A O 1
ATOM 885 N N . ARG A 1 116 ? -64.564 -8.506 33.345 1.00 51.94 116 ARG A N 1
ATOM 886 C CA . ARG A 1 116 ? -63.175 -8.060 33.193 1.00 51.94 116 ARG A CA 1
ATOM 887 C C . ARG A 1 116 ? -63.109 -6.580 33.584 1.00 51.94 116 ARG A C 1
ATOM 889 O O . ARG A 1 116 ? -63.917 -5.811 33.063 1.00 51.94 116 ARG A O 1
ATOM 896 N N . PRO A 1 117 ? -62.174 -6.166 34.457 1.00 53.47 117 PRO A N 1
ATOM 897 C CA . PRO A 1 117 ? -61.897 -4.748 34.621 1.00 53.47 117 PRO A CA 1
ATOM 898 C C . PRO A 1 117 ? -61.484 -4.177 33.255 1.00 53.47 117 PRO A C 1
ATOM 900 O O . PRO A 1 117 ? -60.874 -4.908 32.463 1.00 53.47 117 PRO A O 1
ATOM 903 N N . PRO A 1 118 ? -61.831 -2.916 32.945 1.00 46.78 118 PRO A N 1
ATOM 904 C CA . PRO A 1 118 ? -61.443 -2.301 31.686 1.00 46.78 118 PRO A CA 1
ATOM 905 C C . PRO A 1 118 ? -59.927 -2.423 31.532 1.00 46.78 118 PRO A C 1
ATOM 907 O O . PRO A 1 118 ? -59.162 -2.035 32.415 1.00 46.78 118 PRO A O 1
ATOM 910 N N . SER A 1 119 ? -59.502 -3.042 30.432 1.00 48.88 119 SER A N 1
ATOM 911 C CA . SER A 1 119 ? -58.096 -3.147 30.073 1.00 48.88 119 SER A CA 1
ATOM 912 C C . SER A 1 119 ? -57.526 -1.739 29.981 1.00 48.88 119 SER A C 1
ATOM 914 O O . SER A 1 119 ? -57.953 -0.959 29.128 1.00 48.88 119 SER A O 1
ATOM 916 N N . MET A 1 120 ? -56.565 -1.421 30.849 1.00 52.72 120 MET A N 1
ATOM 917 C CA . MET A 1 120 ? -55.698 -0.270 30.628 1.00 52.72 120 MET A CA 1
ATOM 918 C C . MET A 1 120 ? -55.072 -0.405 29.231 1.00 52.72 120 MET A C 1
ATOM 920 O O . MET A 1 120 ? -54.722 -1.527 28.841 1.00 52.72 120 MET A O 1
ATOM 924 N N . PRO A 1 121 ? -54.928 0.690 28.466 1.00 52.59 121 PRO A N 1
ATOM 925 C CA . PRO A 1 121 ? -54.151 0.647 27.236 1.00 52.59 121 PRO A CA 1
ATOM 926 C C . PRO A 1 121 ? -52.747 0.113 27.561 1.00 52.59 121 PRO A C 1
ATOM 928 O O . PRO A 1 121 ? -52.233 0.391 28.652 1.00 52.59 121 PRO A O 1
ATOM 931 N N . PRO A 1 122 ? -52.136 -0.690 26.672 1.00 52.59 122 PRO A N 1
ATOM 932 C CA . PRO A 1 122 ? -50.823 -1.253 26.933 1.00 52.59 122 PRO A CA 1
ATOM 933 C C . PRO A 1 122 ? -49.865 -0.101 27.224 1.00 52.59 122 PRO A C 1
ATOM 935 O O . PRO A 1 122 ? -49.796 0.864 26.460 1.00 52.59 122 PRO A O 1
ATOM 938 N N . ALA A 1 123 ? -49.166 -0.192 28.357 1.00 50.22 123 ALA A N 1
ATOM 939 C CA . ALA A 1 123 ? -48.051 0.687 28.653 1.00 50.22 123 ALA A CA 1
ATOM 940 C C . ALA A 1 123 ? -47.156 0.729 27.412 1.00 50.22 123 ALA A C 1
ATOM 942 O O . ALA A 1 123 ? -46.781 -0.330 26.904 1.00 50.22 123 ALA A O 1
ATOM 943 N N . LEU A 1 124 ? -46.886 1.938 26.911 1.00 45.69 124 LEU A N 1
ATOM 944 C CA . LEU A 1 124 ? -45.941 2.202 25.832 1.00 45.69 124 LEU A CA 1
ATOM 945 C C . LEU A 1 124 ? -44.718 1.306 26.025 1.00 45.69 124 LEU A C 1
ATOM 947 O O . LEU A 1 124 ? -43.932 1.497 26.953 1.00 45.69 124 LEU A O 1
ATOM 951 N N . SER A 1 125 ? -44.604 0.291 25.172 1.00 52.31 125 SER A N 1
ATOM 952 C CA . SER A 1 125 ? -43.432 -0.561 25.073 1.00 52.31 125 SER A CA 1
ATOM 953 C C . SER A 1 125 ? -42.226 0.356 24.927 1.00 52.31 125 SER A C 1
ATOM 955 O O . SER A 1 125 ? -42.158 1.117 23.960 1.00 52.31 125 SER A O 1
ATOM 957 N N . GLN A 1 126 ? -41.322 0.334 25.905 1.00 65.50 126 GLN A N 1
ATOM 958 C CA . GLN A 1 126 ? -40.090 1.111 25.866 1.00 65.50 126 GLN A CA 1
ATOM 959 C C . GLN A 1 126 ? -39.351 0.747 24.574 1.00 65.50 126 GLN A C 1
ATOM 961 O O . GLN A 1 126 ? -38.853 -0.370 24.433 1.00 65.50 126 GLN A O 1
ATOM 966 N N . LEU A 1 127 ? -39.354 1.662 23.601 1.00 66.44 127 LEU A N 1
ATOM 967 C CA . LEU A 1 127 ? -38.582 1.520 22.371 1.00 66.44 127 LEU A CA 1
ATOM 968 C C . LEU A 1 127 ? -37.112 1.298 22.763 1.00 66.44 127 LEU A C 1
ATOM 970 O O . LEU A 1 127 ? -36.629 1.978 23.676 1.00 66.44 127 LEU A O 1
ATOM 974 N N . PRO A 1 128 ? -36.402 0.345 22.131 1.00 73.19 128 PRO A N 1
ATOM 975 C CA . PRO A 1 128 ? -35.008 0.089 22.459 1.00 73.19 128 PRO A CA 1
ATOM 976 C C . PRO A 1 128 ? -34.204 1.382 22.282 1.00 73.19 128 PRO A C 1
ATOM 978 O O . PRO A 1 128 ? -34.448 2.122 21.324 1.00 73.19 128 PRO A O 1
ATOM 981 N N . PRO A 1 129 ? -33.258 1.686 23.185 1.00 86.62 129 PRO A N 1
ATOM 982 C CA . PRO A 1 129 ? -32.488 2.914 23.085 1.00 86.62 129 PRO A CA 1
ATOM 983 C C . PRO A 1 129 ? -31.691 2.913 21.771 1.00 86.62 129 PRO A C 1
ATOM 985 O O . PRO A 1 129 ? -31.029 1.927 21.427 1.00 86.62 129 PRO A O 1
ATOM 988 N N . VAL A 1 130 ? -31.791 4.016 21.026 1.00 91.31 130 VAL A N 1
ATOM 989 C CA . VAL A 1 130 ? -31.155 4.212 19.714 1.00 91.31 130 VAL A CA 1
ATOM 990 C C . VAL A 1 130 ? -29.994 5.197 19.807 1.00 91.31 130 VAL A C 1
ATOM 992 O O . VAL A 1 130 ? -29.985 6.092 20.651 1.00 91.31 130 VAL A O 1
ATOM 995 N N . VAL A 1 131 ? -29.016 5.038 18.921 1.00 93.19 131 VAL A N 1
ATOM 996 C CA . VAL A 1 131 ? -27.853 5.919 18.756 1.00 93.19 131 VAL A CA 1
ATOM 997 C C . VAL A 1 131 ? -27.610 6.195 17.281 1.00 93.19 131 VAL A C 1
ATOM 999 O O . VAL A 1 131 ? -27.971 5.395 16.421 1.00 93.19 131 VAL A O 1
ATOM 1002 N N . GLN A 1 132 ? -26.981 7.327 16.981 1.00 94.19 132 GLN A N 1
ATOM 1003 C CA . GLN A 1 132 ? -26.604 7.667 15.615 1.00 94.19 132 GLN A CA 1
ATOM 1004 C C . GLN A 1 132 ? -25.275 7.003 15.242 1.00 94.19 132 GLN A C 1
ATOM 1006 O O . GLN A 1 132 ? -24.272 7.160 15.941 1.00 94.19 132 GLN A O 1
ATOM 1011 N N . CYS A 1 133 ? -25.252 6.270 14.131 1.00 94.06 133 CYS A N 1
ATOM 1012 C CA . CYS A 1 133 ? -24.028 5.670 13.617 1.00 94.06 133 CYS A CA 1
ATOM 1013 C C . CYS A 1 133 ? -23.076 6.740 13.064 1.00 94.06 133 CYS A C 1
ATOM 1015 O O . CYS A 1 133 ? -23.470 7.548 12.233 1.00 94.06 133 CYS A O 1
ATOM 1017 N N . VAL A 1 134 ? -21.789 6.688 13.421 1.00 91.88 134 VAL A N 1
ATOM 1018 C CA . VAL A 1 134 ? -20.784 7.644 12.910 1.00 91.88 134 VAL A CA 1
ATOM 1019 C C . VAL A 1 134 ? -20.574 7.590 11.386 1.00 91.88 134 VAL A C 1
ATOM 1021 O O . VAL A 1 134 ? -20.063 8.541 10.807 1.00 91.88 134 VAL A O 1
ATOM 1024 N N . VAL A 1 135 ? -20.846 6.439 10.754 1.00 91.94 135 VAL A N 1
ATOM 1025 C CA . VAL A 1 135 ? -20.450 6.168 9.362 1.00 91.94 135 VAL A CA 1
ATOM 1026 C C . VAL A 1 135 ? -21.598 6.483 8.414 1.00 91.94 135 VAL A C 1
ATOM 1028 O O . VAL A 1 135 ? -21.412 7.251 7.478 1.00 91.94 135 VAL A O 1
ATOM 1031 N N . CYS A 1 136 ? -22.774 5.888 8.640 1.00 94.25 136 CYS A N 1
ATOM 1032 C CA . CYS A 1 136 ? -23.950 6.117 7.797 1.00 94.25 136 CYS A CA 1
ATOM 1033 C C . CYS A 1 136 ? -24.872 7.229 8.309 1.00 94.25 136 CYS A C 1
ATOM 1035 O O . CYS A 1 136 ? -25.774 7.623 7.582 1.00 94.25 136 CYS A O 1
ATOM 1037 N N . LEU A 1 137 ? -24.654 7.739 9.528 1.00 93.38 137 LEU A N 1
ATOM 1038 C CA . LEU A 1 137 ? -25.468 8.785 10.165 1.00 93.38 137 LEU A CA 1
ATOM 1039 C C . LEU A 1 137 ? -26.924 8.387 10.463 1.00 93.38 137 LEU A C 1
ATOM 1041 O O . LEU A 1 137 ? -27.715 9.237 10.871 1.00 93.38 137 LEU A O 1
ATOM 1045 N N . GLU A 1 138 ? -27.267 7.105 10.330 1.00 94.81 138 GLU A N 1
ATOM 1046 C CA . GLU A 1 138 ? -28.596 6.568 10.639 1.00 94.81 138 GLU A CA 1
ATOM 1047 C C . GLU A 1 138 ? -28.768 6.279 12.138 1.00 94.81 138 GLU A C 1
ATOM 1049 O O . GLU A 1 138 ? -27.809 5.931 12.836 1.00 94.81 138 GLU A O 1
ATOM 1054 N N . LEU A 1 139 ? -30.008 6.403 12.626 1.00 92.62 139 LEU A N 1
ATOM 1055 C CA . LEU A 1 139 ? -30.395 6.005 13.979 1.00 92.62 139 LEU A CA 1
ATOM 1056 C C . LEU A 1 139 ? -30.597 4.491 14.031 1.00 92.62 139 LEU A C 1
ATOM 1058 O O . LEU A 1 139 ? -31.466 3.944 13.358 1.00 92.62 139 LEU A O 1
ATOM 1062 N N . VAL A 1 140 ? -29.803 3.826 14.857 1.00 92.69 140 VAL A N 1
ATOM 1063 C CA . VAL A 1 140 ? -29.768 2.368 14.990 1.00 92.69 140 VAL A CA 1
ATOM 1064 C C . VAL A 1 140 ? -29.869 1.960 16.460 1.00 92.69 140 VAL A C 1
ATOM 1066 O O . VAL A 1 140 ? -29.408 2.701 17.334 1.00 92.69 140 VAL A O 1
ATOM 1069 N N . PRO A 1 141 ? -30.451 0.789 16.778 1.00 92.00 141 PRO A N 1
ATOM 1070 C CA . PRO A 1 141 ? -30.475 0.280 18.145 1.00 92.00 141 PRO A CA 1
ATOM 1071 C C . PRO A 1 141 ? -29.057 0.148 18.713 1.00 92.00 141 PRO A C 1
ATOM 1073 O O . PRO A 1 141 ? -28.158 -0.374 18.048 1.00 92.00 141 PRO A O 1
ATOM 1076 N N . ILE A 1 142 ? -28.852 0.561 19.970 1.00 88.31 142 ILE A N 1
ATOM 1077 C CA . ILE A 1 142 ? -27.544 0.448 20.650 1.00 88.31 142 ILE A CA 1
ATOM 1078 C C . ILE A 1 142 ? -27.039 -0.997 20.645 1.00 88.31 142 ILE A C 1
ATOM 1080 O O . ILE A 1 142 ? -25.837 -1.234 20.531 1.00 88.31 142 ILE A O 1
ATOM 1084 N N . ALA A 1 143 ? -27.958 -1.961 20.728 1.00 87.94 143 ALA A N 1
ATOM 1085 C CA . ALA A 1 143 ? -27.635 -3.378 20.702 1.00 87.94 143 ALA A CA 1
ATOM 1086 C C . ALA A 1 143 ? -26.846 -3.775 19.445 1.00 87.94 143 ALA A C 1
ATOM 1088 O O . ALA A 1 143 ? -25.922 -4.574 19.570 1.00 87.94 143 ALA A O 1
ATOM 1089 N N . ASP A 1 144 ? -27.137 -3.187 18.282 1.00 89.56 144 ASP A N 1
ATOM 1090 C CA . ASP A 1 144 ? -26.535 -3.539 16.985 1.00 89.56 144 ASP A CA 1
ATOM 1091 C C . ASP A 1 144 ? -25.307 -2.692 16.633 1.00 89.56 144 ASP A C 1
ATOM 1093 O O . ASP A 1 144 ? -24.750 -2.790 15.534 1.00 89.56 144 ASP A O 1
ATOM 1097 N N . CYS A 1 145 ? -24.864 -1.859 17.574 1.00 91.00 145 CYS A N 1
ATOM 1098 C CA . CYS A 1 145 ? -23.712 -0.997 17.404 1.00 91.00 145 CYS A CA 1
ATOM 1099 C C . CYS A 1 145 ? -22.454 -1.600 18.028 1.00 91.00 145 CYS A C 1
ATOM 1101 O O . CYS A 1 145 ? -22.441 -2.097 19.155 1.00 91.00 145 CYS A O 1
ATOM 1103 N N . ALA A 1 146 ? -21.352 -1.497 17.298 1.00 91.06 146 ALA A N 1
ATOM 1104 C CA . ALA A 1 146 ? -20.018 -1.607 17.843 1.00 91.06 146 ALA A CA 1
ATOM 1105 C C . ALA A 1 146 ? -19.677 -0.331 18.620 1.00 91.06 146 ALA A C 1
ATOM 1107 O O . ALA A 1 146 ? -19.812 0.779 18.096 1.00 91.06 146 ALA A O 1
ATOM 1108 N N . SER A 1 147 ? -19.186 -0.507 19.844 1.00 87.88 147 SER A N 1
ATOM 1109 C CA . SER A 1 147 ? -18.642 0.561 20.680 1.00 87.88 147 SER A CA 1
ATOM 1110 C C . SER A 1 147 ? -17.120 0.454 20.792 1.00 87.88 147 SER A C 1
ATOM 1112 O O . SER A 1 147 ? -16.526 -0.615 20.607 1.00 87.88 147 SER A O 1
ATOM 1114 N N . CYS A 1 148 ? -16.473 1.584 21.073 1.00 84.06 148 CYS A N 1
ATOM 1115 C CA . CYS A 1 148 ? -15.040 1.654 21.332 1.00 84.06 148 CYS A CA 1
ATOM 1116 C C . CYS A 1 148 ? -14.789 1.938 22.817 1.00 84.06 148 CYS A C 1
ATOM 1118 O O . CYS A 1 148 ? -15.486 2.740 23.425 1.00 84.06 148 CYS A O 1
ATOM 1120 N N . THR A 1 149 ? -13.760 1.323 23.397 1.00 83.69 149 THR A N 1
ATOM 1121 C CA . THR A 1 149 ? -13.345 1.591 24.784 1.00 83.69 149 THR A CA 1
ATOM 1122 C C . THR A 1 149 ? -12.593 2.915 24.938 1.00 83.69 149 THR A C 1
ATOM 1124 O O . THR A 1 149 ? -12.554 3.467 26.030 1.00 83.69 149 THR A O 1
ATOM 1127 N N . GLY A 1 150 ? -11.996 3.431 23.857 1.00 78.81 150 GLY A N 1
ATOM 1128 C CA . GLY A 1 150 ? -11.183 4.653 23.865 1.00 78.81 150 GLY A CA 1
ATOM 1129 C C . GLY A 1 150 ? -11.889 5.914 23.360 1.00 78.81 150 GLY A C 1
ATOM 1130 O O . GLY A 1 150 ? -11.277 6.977 23.345 1.00 78.81 150 GLY A O 1
ATOM 1131 N N . CYS A 1 151 ? -13.134 5.822 22.885 1.00 84.75 151 CYS A N 1
ATOM 1132 C CA . CYS A 1 151 ? -13.919 6.983 22.452 1.00 84.75 151 CYS A CA 1
ATOM 1133 C C . CYS A 1 151 ? -15.425 6.659 22.451 1.00 84.75 151 CYS A C 1
ATOM 1135 O O . CYS A 1 151 ? -15.778 5.487 22.313 1.00 84.75 151 CYS A O 1
ATOM 1137 N N . PRO A 1 152 ? -16.322 7.662 22.525 1.00 87.44 152 PRO A N 1
ATOM 1138 C CA . PRO A 1 152 ? -17.781 7.473 22.557 1.00 87.44 152 PRO A CA 1
ATOM 1139 C C . PRO A 1 152 ? -18.389 7.097 21.188 1.00 87.44 152 PRO A C 1
ATOM 1141 O O . PRO A 1 152 ? -19.514 7.459 20.859 1.00 87.44 152 PRO A O 1
ATOM 1144 N N . MET A 1 153 ? -17.625 6.386 20.363 1.00 87.12 153 MET A N 1
ATOM 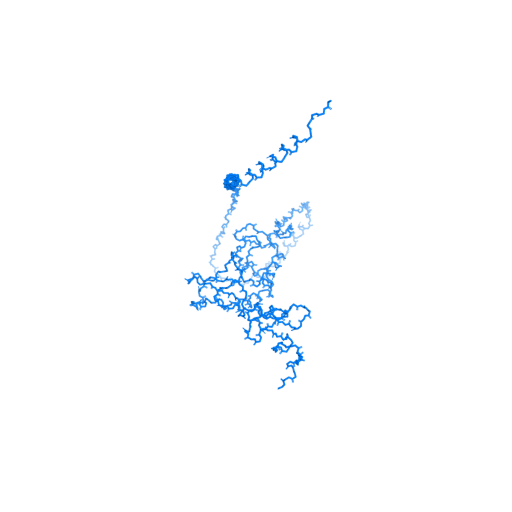1145 C CA . MET A 1 153 ? -18.027 5.890 19.052 1.00 87.12 153 MET A CA 1
ATOM 1146 C C . MET A 1 153 ? -19.204 4.914 19.141 1.00 87.12 153 MET A C 1
ATOM 1148 O O . MET A 1 153 ? -19.115 3.927 19.873 1.00 87.12 153 MET A O 1
ATOM 1152 N N . ALA A 1 154 ? -20.205 5.108 18.276 1.00 92.06 154 ALA A N 1
ATOM 1153 C CA . ALA A 1 154 ? -21.190 4.096 17.906 1.00 92.06 154 ALA A CA 1
ATOM 1154 C C . ALA A 1 154 ? -21.175 3.857 16.385 1.00 92.06 154 ALA A C 1
ATOM 1156 O O . ALA A 1 154 ? -21.362 4.777 15.585 1.00 92.06 154 ALA A O 1
ATOM 1157 N N . CYS A 1 155 ? -20.952 2.612 15.967 1.00 93.94 155 CYS A N 1
ATOM 1158 C CA . CYS A 1 155 ? -20.952 2.217 14.558 1.00 93.94 155 CYS A CA 1
ATOM 1159 C C . CYS A 1 155 ? -21.870 1.011 14.355 1.00 93.94 155 CYS A C 1
ATOM 1161 O O . CYS A 1 155 ? -21.677 -0.001 15.021 1.00 93.94 155 CYS A O 1
ATOM 1163 N N . CYS A 1 156 ? -22.852 1.091 13.454 1.00 94.44 156 CYS A N 1
ATOM 1164 C CA . CYS A 1 156 ? -23.755 -0.031 13.203 1.00 94.44 156 CYS A CA 1
ATOM 1165 C C . CYS A 1 156 ? -22.991 -1.239 12.637 1.00 94.44 156 CYS A C 1
ATOM 1167 O O . CYS A 1 156 ? -21.958 -1.086 11.975 1.00 94.44 156 CYS A O 1
ATOM 1169 N N . GLY A 1 157 ? -23.504 -2.448 12.870 1.00 92.12 157 GLY A N 1
ATOM 1170 C CA . GLY A 1 157 ? -22.836 -3.678 12.443 1.00 92.12 157 GLY A CA 1
ATOM 1171 C C . GLY A 1 157 ? -22.545 -3.751 10.944 1.00 92.12 157 GLY A C 1
ATOM 1172 O O . GLY A 1 157 ? -21.463 -4.183 10.561 1.00 92.12 157 GLY A O 1
ATOM 1173 N N . ILE A 1 158 ? -23.445 -3.234 10.104 1.00 92.56 158 ILE A N 1
ATOM 1174 C CA . ILE A 1 158 ? -23.279 -3.214 8.641 1.00 92.56 158 ILE A CA 1
ATOM 1175 C C . ILE A 1 158 ? -22.084 -2.339 8.239 1.00 92.56 158 ILE A C 1
ATOM 1177 O O . ILE A 1 158 ? -21.245 -2.736 7.427 1.00 92.56 158 ILE A O 1
ATOM 1181 N N . CYS A 1 159 ? -21.993 -1.133 8.803 1.00 94.12 159 CYS A N 1
ATOM 1182 C CA . CYS A 1 159 ? -20.871 -0.235 8.550 1.00 94.12 159 CYS A CA 1
ATOM 1183 C C . CYS A 1 159 ? -19.568 -0.797 9.117 1.00 94.12 159 CYS A C 1
ATOM 1185 O O . CYS A 1 159 ? -18.528 -0.672 8.470 1.00 94.12 159 CYS A O 1
ATOM 1187 N N . MET A 1 160 ? -19.624 -1.441 10.285 1.00 93.31 160 MET A N 1
ATOM 1188 C CA . MET A 1 160 ? -18.460 -2.075 10.889 1.00 93.31 160 MET A CA 1
ATOM 1189 C C . MET A 1 160 ? -17.941 -3.223 10.020 1.00 93.31 160 MET A C 1
ATOM 1191 O O . MET A 1 160 ? -16.755 -3.251 9.713 1.00 93.31 160 MET A O 1
ATOM 1195 N N . GLU A 1 161 ? -18.804 -4.121 9.545 1.00 92.31 161 GLU A N 1
ATOM 1196 C CA . GLU A 1 161 ? -18.394 -5.227 8.677 1.00 92.31 161 GLU A CA 1
ATOM 1197 C C . GLU A 1 161 ? -17.758 -4.718 7.375 1.00 92.31 161 GLU A C 1
ATOM 1199 O O . GLU A 1 161 ? -16.680 -5.174 6.994 1.00 92.31 161 GLU A O 1
ATOM 1204 N N . LYS A 1 162 ? -18.365 -3.716 6.724 1.00 91.94 162 LYS A N 1
ATOM 1205 C CA . LYS A 1 162 ? -17.801 -3.089 5.515 1.00 91.94 162 LYS A CA 1
ATOM 1206 C C . LYS A 1 162 ? -16.442 -2.447 5.783 1.00 91.94 162 LYS A C 1
ATOM 1208 O O . LYS A 1 162 ? -15.515 -2.620 4.993 1.00 91.94 162 LYS A O 1
ATOM 1213 N N . TYR A 1 163 ? -16.313 -1.727 6.896 1.00 92.19 163 TYR A N 1
ATOM 1214 C CA . TYR A 1 163 ? -15.051 -1.129 7.318 1.00 92.19 163 TYR A CA 1
ATOM 1215 C C . TYR A 1 163 ? -13.970 -2.198 7.521 1.00 92.19 163 TYR A C 1
ATOM 1217 O O . TYR A 1 163 ? -12.888 -2.094 6.944 1.00 92.19 163 TYR A O 1
ATOM 1225 N N . LEU A 1 164 ? -14.271 -3.254 8.282 1.00 90.88 164 LEU A N 1
ATOM 1226 C CA . LEU A 1 164 ? -13.333 -4.344 8.553 1.00 90.88 164 LEU A CA 1
ATOM 1227 C C . LEU A 1 164 ? -12.970 -5.100 7.272 1.00 90.88 164 LEU A C 1
ATOM 1229 O O . LEU A 1 164 ? -11.798 -5.397 7.063 1.00 90.88 164 LEU A O 1
ATOM 1233 N N . CYS A 1 165 ? -13.933 -5.332 6.379 1.00 88.94 165 CYS A N 1
ATOM 1234 C CA . CYS A 1 165 ? -13.694 -5.922 5.066 1.00 88.94 165 CYS A CA 1
ATOM 1235 C C . CYS A 1 165 ? -12.645 -5.123 4.289 1.00 88.94 165 CYS A C 1
ATOM 1237 O O . CYS A 1 165 ? -11.606 -5.671 3.932 1.00 88.94 165 CYS A O 1
ATOM 1239 N N . LEU A 1 166 ? -12.843 -3.808 4.136 1.00 84.62 166 LEU A N 1
ATOM 1240 C CA . LEU A 1 166 ? -11.881 -2.932 3.460 1.00 84.62 166 LEU A CA 1
ATOM 1241 C C . LEU A 1 166 ? -10.493 -2.975 4.116 1.00 84.62 166 LEU A C 1
ATOM 1243 O O . LEU A 1 166 ? -9.479 -3.030 3.415 1.00 84.62 166 LEU A O 1
ATOM 1247 N N . LYS A 1 167 ? -10.433 -2.996 5.452 1.00 83.25 167 LYS A N 1
ATOM 1248 C CA . LYS A 1 167 ? -9.167 -3.067 6.193 1.00 83.25 167 LYS A CA 1
ATOM 1249 C C . LYS A 1 167 ? -8.414 -4.376 5.987 1.00 83.25 167 LYS A C 1
ATOM 1251 O O . LYS A 1 167 ? -7.196 -4.354 5.816 1.00 83.25 167 LYS A O 1
ATOM 1256 N N . VAL A 1 168 ? -9.123 -5.496 5.961 1.00 85.00 168 VAL A N 1
ATOM 1257 C CA . VAL A 1 168 ? -8.531 -6.828 5.807 1.00 85.00 168 VAL A CA 1
ATOM 1258 C C . VAL A 1 168 ? -8.178 -7.104 4.342 1.00 85.00 168 VAL A C 1
ATOM 1260 O O . VAL A 1 168 ? -7.057 -7.512 4.040 1.00 85.00 168 VAL A O 1
ATOM 1263 N N . THR A 1 169 ? -9.098 -6.869 3.403 1.00 78.31 169 THR A N 1
ATOM 1264 C CA . THR A 1 169 ? -8.914 -7.280 2.003 1.00 78.31 169 THR A CA 1
ATOM 1265 C C . THR A 1 169 ? -8.090 -6.295 1.187 1.00 78.31 169 THR A C 1
ATOM 1267 O O . THR A 1 169 ? -7.252 -6.732 0.403 1.00 78.31 169 THR A O 1
ATOM 1270 N N . SER A 1 170 ? -8.328 -4.990 1.348 1.00 73.38 170 SER A N 1
ATOM 1271 C CA . SER A 1 170 ? -7.719 -3.956 0.501 1.00 73.38 170 SER A CA 1
ATOM 1272 C C . SER A 1 170 ? -6.451 -3.386 1.129 1.00 73.38 170 SER A C 1
ATOM 1274 O O . SER A 1 170 ? -5.418 -3.306 0.467 1.00 73.38 170 SER A O 1
ATOM 1276 N N . ASP A 1 171 ? -6.513 -3.026 2.415 1.00 67.25 171 ASP A N 1
ATOM 1277 C CA . ASP A 1 171 ? -5.372 -2.436 3.127 1.00 67.25 171 ASP A CA 1
ATOM 1278 C C . ASP A 1 171 ? -4.391 -3.493 3.671 1.00 67.25 171 ASP A C 1
ATOM 1280 O O . ASP A 1 171 ? -3.290 -3.132 4.094 1.00 67.25 171 ASP A O 1
ATOM 1284 N N . HIS A 1 172 ? -4.776 -4.778 3.688 1.00 68.62 172 HIS A N 1
ATOM 1285 C CA . HIS A 1 172 ? -4.026 -5.875 4.317 1.00 68.62 172 HIS A CA 1
ATOM 1286 C C . HIS A 1 172 ? -3.593 -5.554 5.766 1.00 68.62 172 HIS A C 1
ATOM 1288 O O . HIS A 1 172 ? -2.494 -5.901 6.203 1.00 68.62 172 HIS A O 1
ATOM 1294 N N . GLN A 1 173 ? -4.449 -4.854 6.521 1.00 69.94 173 GLN A N 1
ATOM 1295 C CA . GLN A 1 173 ? -4.196 -4.477 7.911 1.00 69.94 173 GLN A CA 1
ATOM 1296 C C . GLN A 1 173 ? -4.637 -5.581 8.872 1.00 69.94 173 GLN A C 1
ATOM 1298 O O . GLN A 1 173 ? -5.795 -5.984 8.885 1.00 69.94 173 GLN A O 1
ATOM 1303 N N . MET A 1 174 ? -3.710 -6.011 9.730 1.00 68.94 174 MET A N 1
ATOM 1304 C CA . MET A 1 174 ? -3.985 -6.960 10.820 1.00 68.94 174 MET A CA 1
ATOM 1305 C C . MET A 1 174 ? -4.389 -6.254 12.119 1.00 68.94 174 MET A C 1
ATOM 1307 O O . MET A 1 174 ? -5.105 -6.799 12.952 1.00 68.94 174 MET A O 1
ATOM 1311 N N . HIS A 1 175 ? -3.938 -5.009 12.288 1.00 70.88 175 HIS A N 1
ATOM 1312 C CA . HIS A 1 175 ? -4.327 -4.165 13.410 1.00 70.88 175 HIS A CA 1
ATOM 1313 C C . HIS A 1 175 ? -5.569 -3.367 13.026 1.00 70.88 175 HIS A C 1
ATOM 1315 O O . HIS A 1 175 ? -5.486 -2.327 12.372 1.00 70.88 175 HIS A O 1
ATOM 1321 N N . LEU A 1 176 ? -6.724 -3.899 13.412 1.00 83.69 176 LEU A N 1
ATOM 1322 C CA . LEU A 1 176 ? -8.028 -3.324 13.113 1.00 83.69 176 LEU A CA 1
ATOM 1323 C C . LEU A 1 176 ? -8.381 -2.292 14.192 1.00 83.69 176 LEU A C 1
ATOM 1325 O O . LEU A 1 176 ? -8.581 -2.628 15.361 1.00 83.69 176 LEU A O 1
ATOM 1329 N N . GLY A 1 177 ? -8.384 -1.019 13.797 1.00 85.12 177 GLY A N 1
ATOM 1330 C CA . GLY A 1 177 ? -8.637 0.118 14.681 1.00 85.12 177 GLY A CA 1
ATOM 1331 C C . GLY A 1 177 ? -10.083 0.609 14.635 1.00 85.12 177 GLY A C 1
ATOM 1332 O O . GLY A 1 177 ? -10.846 0.297 13.727 1.00 85.12 177 GLY A O 1
ATOM 1333 N N . CYS A 1 178 ? -10.464 1.411 15.623 1.00 85.38 178 CYS A N 1
ATOM 1334 C CA . CYS A 1 178 ? -11.740 2.110 15.662 1.00 85.38 178 CYS A CA 1
ATOM 1335 C C . CYS A 1 178 ? -11.860 3.094 14.479 1.00 85.38 178 CYS A C 1
ATOM 1337 O O . CYS A 1 178 ? -10.923 3.865 14.257 1.00 85.38 178 CYS A O 1
ATOM 1339 N N . PRO A 1 179 ? -13.011 3.163 13.777 1.00 85.62 179 PRO A N 1
ATOM 1340 C CA . PRO A 1 179 ? -13.209 4.093 12.663 1.00 85.62 179 PRO A CA 1
ATOM 1341 C C . PRO A 1 179 ? -13.014 5.581 13.000 1.00 85.62 179 PRO A C 1
ATOM 1343 O O . PRO A 1 179 ? -12.701 6.352 12.101 1.00 85.62 179 PRO A O 1
ATOM 1346 N N . SER A 1 180 ? -13.183 5.995 14.264 1.00 83.69 180 SER A N 1
ATOM 1347 C CA . SER A 1 180 ? -12.972 7.394 14.682 1.00 83.69 180 SER A CA 1
ATOM 1348 C C . SER A 1 180 ? -11.605 7.630 15.311 1.00 83.69 180 SER A C 1
ATOM 1350 O O . SER A 1 180 ? -10.826 8.420 14.790 1.00 83.69 180 SER A O 1
ATOM 1352 N N . CYS A 1 181 ? -11.287 6.960 16.422 1.00 81.19 181 CYS A N 1
ATOM 1353 C CA . CYS A 1 181 ? -10.068 7.263 17.180 1.00 81.19 181 CYS A CA 1
ATOM 1354 C C . CYS A 1 181 ? -8.869 6.375 16.824 1.00 81.19 181 CYS A C 1
ATOM 1356 O O . CYS A 1 181 ? -7.797 6.541 17.397 1.00 81.19 181 CYS A O 1
ATOM 1358 N N . SER A 1 182 ? -9.036 5.403 15.919 1.00 81.62 182 SER A N 1
ATOM 1359 C CA . SER A 1 182 ? -8.011 4.413 15.550 1.00 81.62 182 SER A CA 1
ATOM 1360 C C . SER A 1 182 ? -7.498 3.517 16.690 1.00 81.62 182 SER A C 1
ATOM 1362 O O . SER A 1 182 ? -6.602 2.708 16.459 1.00 81.62 182 SER A O 1
ATOM 1364 N N . ALA A 1 183 ? -8.070 3.591 17.899 1.00 76.94 183 ALA A N 1
ATOM 1365 C CA . ALA A 1 183 ? -7.729 2.681 18.994 1.00 76.94 183 ALA A CA 1
ATOM 1366 C C . ALA A 1 183 ? -8.035 1.225 18.614 1.00 76.94 183 ALA A C 1
ATOM 1368 O O . ALA A 1 183 ? -9.017 0.963 17.919 1.00 76.94 183 ALA A O 1
ATOM 1369 N N . ALA A 1 184 ? -7.208 0.283 19.068 1.00 76.56 184 ALA A N 1
ATOM 1370 C CA . ALA A 1 184 ? -7.359 -1.130 18.731 1.00 76.56 184 ALA A CA 1
ATOM 1371 C C . ALA A 1 184 ? -8.747 -1.662 19.128 1.00 76.56 184 ALA A C 1
ATOM 1373 O O . ALA A 1 184 ? -9.203 -1.463 20.257 1.00 76.56 184 ALA A O 1
ATOM 1374 N N . LEU A 1 185 ? -9.416 -2.345 18.198 1.00 84.50 185 LEU A N 1
ATOM 1375 C CA . LEU A 1 185 ? -10.686 -3.004 18.477 1.00 84.50 185 LEU A CA 1
ATOM 1376 C C . LEU A 1 185 ? -10.450 -4.271 19.304 1.00 84.50 185 LEU A C 1
ATOM 1378 O O . LEU A 1 185 ? -9.529 -5.045 19.046 1.00 84.50 185 LEU A O 1
ATOM 1382 N N . GLY A 1 186 ? -11.307 -4.494 20.300 1.00 79.50 186 GLY A N 1
ATOM 1383 C CA . GLY A 1 186 ? -11.256 -5.700 21.121 1.00 79.50 186 GLY A CA 1
ATOM 1384 C C . GLY A 1 186 ? -11.672 -6.952 20.344 1.00 79.50 186 GLY A C 1
ATOM 1385 O O . GLY A 1 186 ? -12.500 -6.892 19.432 1.00 79.50 186 GLY A O 1
ATOM 1386 N N . ALA A 1 187 ? -11.156 -8.111 20.764 1.00 81.25 187 ALA A N 1
ATOM 1387 C CA . ALA A 1 187 ? -11.464 -9.404 20.147 1.00 81.25 187 ALA A CA 1
ATOM 1388 C C . ALA A 1 187 ? -12.972 -9.720 20.123 1.00 81.25 187 ALA A C 1
ATOM 1390 O O . ALA A 1 187 ? -13.465 -10.301 19.160 1.00 81.25 187 ALA A O 1
ATOM 1391 N N . ALA A 1 188 ? -13.719 -9.296 21.149 1.00 84.19 188 ALA A N 1
ATOM 1392 C CA . ALA A 1 188 ? -15.170 -9.475 21.210 1.00 84.19 188 ALA A CA 1
ATOM 1393 C C . ALA A 1 188 ? -15.903 -8.690 20.107 1.00 84.19 188 ALA A C 1
ATOM 1395 O O . ALA A 1 188 ? -16.763 -9.246 19.427 1.00 84.19 188 ALA A O 1
ATOM 1396 N N . THR A 1 189 ? -15.527 -7.426 19.886 1.00 86.69 189 THR A N 1
ATOM 1397 C CA . THR A 1 189 ? -16.098 -6.577 18.827 1.00 86.69 189 THR A CA 1
ATOM 1398 C C . THR A 1 189 ? -15.788 -7.150 17.450 1.00 86.69 189 THR A C 1
ATOM 1400 O O . THR A 1 189 ? -16.676 -7.282 16.613 1.00 86.69 189 THR A O 1
ATOM 1403 N N . LEU A 1 190 ? -14.538 -7.557 17.237 1.00 86.44 190 LEU A N 1
ATOM 1404 C CA . LEU A 1 190 ? -14.093 -8.180 15.996 1.00 86.44 190 LEU A CA 1
ATOM 1405 C C . LEU A 1 190 ? -14.870 -9.471 15.702 1.00 86.44 190 LEU A C 1
ATOM 1407 O O . LEU A 1 190 ? -15.437 -9.613 14.623 1.00 86.44 190 LEU A O 1
ATOM 1411 N N . LYS A 1 191 ? -14.977 -10.380 16.675 1.00 87.12 191 LYS A N 1
ATOM 1412 C CA . LYS A 1 191 ? -15.709 -11.645 16.513 1.00 87.12 191 LYS A CA 1
ATOM 1413 C C . LYS A 1 191 ? -17.201 -11.437 16.244 1.00 87.12 191 LYS A C 1
ATOM 1415 O O . LYS A 1 191 ? -17.802 -12.233 15.531 1.00 87.12 191 LYS A O 1
ATOM 1420 N N . ARG A 1 192 ? -17.792 -10.386 16.817 1.00 89.38 192 ARG A N 1
ATOM 1421 C CA . ARG A 1 192 ? -19.217 -10.077 16.664 1.00 89.38 192 ARG A CA 1
ATOM 1422 C C . ARG A 1 192 ? -19.572 -9.549 15.274 1.00 89.38 192 ARG A C 1
ATOM 1424 O O . ARG A 1 192 ? -20.629 -9.900 14.767 1.00 89.38 192 ARG A O 1
ATOM 1431 N N . PHE A 1 193 ? -18.727 -8.700 14.691 1.00 90.12 193 PHE A N 1
ATOM 1432 C CA . PHE A 1 193 ? -19.053 -7.964 13.460 1.00 90.12 193 PHE A CA 1
ATOM 1433 C C . PHE A 1 193 ? -18.278 -8.425 12.218 1.00 90.12 193 PHE A C 1
ATOM 1435 O O . PHE A 1 193 ? -18.523 -7.912 11.131 1.00 90.12 193 PHE A O 1
ATOM 1442 N N . MET A 1 194 ? -17.348 -9.376 12.344 1.00 88.69 194 MET A N 1
ATOM 1443 C CA . MET A 1 194 ? -16.703 -10.002 11.187 1.00 88.69 194 MET A CA 1
ATOM 1444 C C . MET A 1 194 ? -17.413 -11.287 10.782 1.00 88.69 194 MET A C 1
ATOM 1446 O O . MET A 1 194 ? -17.607 -12.179 11.610 1.00 88.69 194 MET A O 1
ATOM 1450 N N . SER A 1 195 ? -17.680 -11.436 9.485 1.00 87.12 195 SER A N 1
ATOM 1451 C CA . SER A 1 195 ? -18.082 -12.719 8.912 1.00 87.12 195 SER A CA 1
ATOM 1452 C C . SER A 1 195 ? -16.992 -13.794 9.076 1.00 87.12 195 SER A C 1
ATOM 1454 O O . SER A 1 195 ? -15.800 -13.469 9.165 1.00 87.12 195 SER A O 1
ATOM 1456 N N . PRO A 1 196 ? -17.360 -15.091 9.071 1.00 87.31 196 PRO A N 1
ATOM 1457 C CA . PRO A 1 196 ? -16.397 -16.195 9.148 1.00 87.31 196 PRO A CA 1
ATOM 1458 C C . PRO A 1 196 ? -15.320 -16.132 8.057 1.00 87.31 196 PRO A C 1
ATOM 1460 O O . PRO A 1 196 ? -14.153 -16.414 8.317 1.00 87.31 196 PRO A O 1
ATOM 1463 N N . TYR A 1 197 ? -15.697 -15.681 6.856 1.00 87.75 197 TYR A N 1
ATOM 1464 C CA . TYR A 1 197 ? -14.768 -15.461 5.750 1.00 87.75 197 TYR A CA 1
ATOM 1465 C C . TYR A 1 197 ? -13.693 -14.415 6.089 1.00 87.75 197 TYR A C 1
ATOM 1467 O O . TYR A 1 197 ? -12.505 -14.656 5.878 1.00 87.75 197 TYR A O 1
ATOM 1475 N N . LEU A 1 198 ? -14.083 -13.267 6.658 1.00 85.56 198 LEU A N 1
ATOM 1476 C CA . LEU A 1 198 ? -13.134 -12.222 7.056 1.00 85.56 198 LEU A CA 1
ATOM 1477 C C . LEU A 1 198 ? -12.230 -12.668 8.206 1.00 85.56 198 LEU A C 1
ATOM 1479 O O . LEU A 1 198 ? -11.043 -12.352 8.196 1.00 85.56 198 LEU A O 1
ATOM 1483 N N . GLN A 1 199 ? -12.763 -13.436 9.158 1.00 86.31 199 GLN A N 1
ATOM 1484 C CA . GLN A 1 199 ? -11.974 -14.029 10.241 1.00 86.31 199 GLN A CA 1
ATOM 1485 C C . GLN A 1 199 ? -10.902 -14.974 9.688 1.00 86.31 199 GLN A C 1
ATOM 1487 O O . GLN A 1 199 ? -9.733 -14.855 10.050 1.00 86.31 199 GLN A O 1
ATOM 1492 N N . GLN A 1 200 ? -11.272 -15.858 8.759 1.00 86.12 200 GLN A N 1
ATOM 1493 C CA . GLN A 1 200 ? -10.319 -16.741 8.092 1.00 86.12 200 GLN A CA 1
ATOM 1494 C C . GLN A 1 200 ? -9.272 -15.943 7.306 1.00 86.12 200 GLN A C 1
ATOM 1496 O O . GLN A 1 200 ? -8.083 -16.233 7.407 1.00 86.12 200 GLN A O 1
ATOM 1501 N N . LYS A 1 201 ? -9.680 -14.895 6.581 1.00 82.75 201 LYS A N 1
ATOM 1502 C CA . LYS A 1 201 ? -8.753 -14.037 5.833 1.00 82.75 201 LYS A CA 1
ATOM 1503 C C . LYS A 1 201 ? -7.772 -13.301 6.743 1.00 82.75 201 LYS A C 1
ATOM 1505 O O . LYS A 1 201 ? -6.605 -13.164 6.388 1.00 82.75 201 LYS A O 1
ATOM 1510 N N . LEU A 1 202 ? -8.227 -12.848 7.909 1.00 79.50 202 LEU A N 1
ATOM 1511 C CA . LEU A 1 202 ? -7.369 -12.239 8.918 1.00 79.50 202 LEU A CA 1
ATOM 1512 C C . LEU A 1 202 ? -6.358 -13.254 9.460 1.00 79.50 202 LEU A C 1
ATOM 1514 O O . LEU A 1 202 ? -5.188 -12.918 9.554 1.00 79.50 202 LEU A O 1
ATOM 1518 N N . VAL A 1 203 ? -6.769 -14.498 9.722 1.00 79.31 203 VAL A N 1
ATOM 1519 C CA . VAL A 1 203 ? -5.859 -15.579 10.139 1.00 79.31 203 VAL A CA 1
ATOM 1520 C C . VAL A 1 203 ? -4.856 -15.928 9.035 1.00 79.31 203 VAL A C 1
ATOM 1522 O O . VAL A 1 203 ? -3.672 -16.088 9.314 1.00 79.31 203 VAL A O 1
ATOM 1525 N N . GLU A 1 204 ? -5.282 -16.003 7.773 1.00 77.19 204 GLU A N 1
ATOM 1526 C CA . GLU A 1 204 ? -4.382 -16.186 6.625 1.00 77.19 204 GLU A CA 1
ATOM 1527 C C . GLU A 1 204 ? -3.369 -15.038 6.523 1.00 77.19 204 GLU A C 1
ATOM 1529 O O . GLU A 1 204 ? -2.179 -15.268 6.290 1.00 77.19 204 GLU A O 1
ATOM 1534 N N . LEU A 1 205 ? -3.817 -13.796 6.736 1.00 69.12 205 LEU A N 1
ATOM 1535 C CA . LEU A 1 205 ? -2.935 -12.637 6.811 1.00 69.12 205 LEU A CA 1
ATOM 1536 C C . LEU A 1 205 ? -1.977 -12.775 7.991 1.00 69.12 205 LEU A C 1
ATOM 1538 O O . LEU A 1 205 ? -0.777 -12.724 7.766 1.00 69.12 205 LEU A O 1
ATOM 1542 N N . GLU A 1 206 ? -2.453 -13.054 9.199 1.00 69.75 206 GLU A N 1
ATOM 1543 C CA . GLU A 1 206 ? -1.626 -13.284 10.388 1.00 69.75 206 GLU A CA 1
ATOM 1544 C C . GLU A 1 206 ? -0.604 -14.405 10.192 1.00 69.75 206 GLU A C 1
ATOM 1546 O O . GLU A 1 206 ? 0.519 -14.288 10.672 1.00 69.75 206 GLU A O 1
ATOM 1551 N N . GLN A 1 207 ? -0.943 -15.470 9.465 1.00 65.19 207 GLN A N 1
ATOM 1552 C CA . GLN A 1 207 ? -0.035 -16.572 9.149 1.00 65.19 207 GLN A CA 1
ATOM 1553 C C . GLN A 1 207 ? 0.996 -16.176 8.088 1.00 65.19 207 GLN A C 1
ATOM 1555 O O . GLN A 1 207 ? 2.184 -16.445 8.263 1.00 65.19 207 GLN A O 1
ATOM 1560 N N . SER A 1 208 ? 0.577 -15.478 7.030 1.00 60.91 208 SER A N 1
ATOM 1561 C CA . SER A 1 208 ? 1.487 -14.952 6.002 1.00 60.91 208 SER A CA 1
ATOM 1562 C C . SER A 1 208 ? 2.419 -13.856 6.541 1.00 60.91 208 SER A C 1
ATOM 1564 O O . SER A 1 208 ? 3.568 -13.737 6.117 1.00 60.91 208 SER A O 1
ATOM 1566 N N . HIS A 1 209 ? 1.954 -13.100 7.536 1.00 57.62 209 HIS A N 1
ATOM 1567 C CA . HIS A 1 209 ? 2.653 -11.996 8.181 1.00 57.62 209 HIS A CA 1
ATOM 1568 C C . HIS A 1 209 ? 3.271 -12.365 9.542 1.00 57.62 209 HIS A C 1
ATOM 1570 O O . HIS A 1 209 ? 4.003 -11.554 10.113 1.00 57.62 209 HIS A O 1
ATOM 1576 N N . ARG A 1 210 ? 3.117 -13.612 10.024 1.00 50.06 210 ARG A N 1
ATOM 1577 C CA . ARG A 1 210 ? 3.866 -14.184 11.169 1.00 50.06 210 ARG A CA 1
ATOM 1578 C C . ARG A 1 210 ? 5.380 -14.179 10.945 1.00 50.06 210 ARG A C 1
ATOM 1580 O O . ARG A 1 210 ? 6.152 -14.470 11.854 1.00 50.06 210 ARG A O 1
ATOM 1587 N N . SER A 1 211 ? 5.808 -13.811 9.739 1.00 53.66 211 SER A N 1
ATOM 1588 C CA . SER A 1 211 ? 7.196 -13.559 9.385 1.00 53.66 211 SER A CA 1
ATOM 1589 C C . SER A 1 211 ? 7.699 -12.144 9.719 1.00 53.66 211 SER A C 1
ATOM 1591 O O . SER A 1 211 ? 8.852 -11.849 9.411 1.00 53.66 211 SER A O 1
ATOM 1593 N N . PHE A 1 212 ? 6.932 -11.270 10.389 1.00 62.72 212 PHE A N 1
ATOM 1594 C CA . PHE A 1 212 ? 7.452 -9.996 10.924 1.00 62.72 212 PHE A CA 1
ATOM 1595 C C . PHE A 1 212 ? 8.310 -10.167 12.184 1.00 62.72 212 PHE A C 1
ATOM 1597 O O . PHE A 1 212 ? 8.309 -9.328 13.083 1.00 62.72 212 PHE A O 1
ATOM 1604 N N . LYS A 1 213 ? 9.092 -11.242 12.251 1.00 70.88 213 LYS A N 1
ATOM 1605 C CA . LYS A 1 213 ? 10.190 -11.328 13.206 1.00 70.88 213 LYS A CA 1
ATOM 1606 C C . LYS A 1 213 ? 11.191 -10.247 12.831 1.00 70.88 213 LYS A C 1
ATOM 1608 O O . LYS A 1 213 ? 11.516 -10.086 11.654 1.00 70.88 213 LYS A O 1
ATOM 1613 N N . CYS A 1 214 ? 11.680 -9.500 13.817 1.00 76.69 214 CYS A N 1
ATOM 1614 C CA . CYS A 1 214 ? 12.757 -8.554 13.568 1.00 76.69 214 CYS A CA 1
ATOM 1615 C C . CYS A 1 214 ? 13.935 -9.303 12.908 1.00 76.69 214 CYS A C 1
ATOM 1617 O O . CYS A 1 214 ? 14.482 -10.200 13.556 1.00 76.69 214 CYS A O 1
ATOM 1619 N N . PRO A 1 215 ? 14.377 -8.933 11.689 1.00 76.69 215 PRO A N 1
ATOM 1620 C CA . PRO A 1 215 ? 15.479 -9.613 10.998 1.00 76.69 215 PRO A CA 1
ATOM 1621 C C . PRO A 1 215 ? 16.806 -9.565 11.761 1.00 76.69 215 PRO A C 1
ATOM 1623 O O . PRO A 1 215 ? 17.737 -10.273 11.415 1.00 76.69 215 PRO A O 1
ATOM 1626 N N . LYS A 1 216 ? 16.910 -8.687 12.768 1.00 80.56 216 LYS A N 1
ATOM 1627 C CA . LYS A 1 216 ? 18.100 -8.524 13.606 1.00 80.56 216 LYS A CA 1
ATOM 1628 C C . LYS A 1 216 ? 18.010 -9.284 14.931 1.00 80.56 216 LYS A C 1
ATOM 1630 O O . LYS A 1 216 ? 19.022 -9.769 15.415 1.00 80.56 216 LYS A O 1
ATOM 1635 N N . CYS A 1 217 ? 16.826 -9.359 15.540 1.00 78.81 217 CYS A N 1
ATOM 1636 C CA . CYS A 1 217 ? 16.651 -10.023 16.838 1.00 78.81 217 CYS A CA 1
ATOM 1637 C C . CYS A 1 217 ? 16.199 -11.478 16.715 1.00 78.81 217 CYS A C 1
ATOM 1639 O O . CYS A 1 217 ? 16.341 -12.214 17.683 1.00 78.81 217 CYS A O 1
ATOM 1641 N N . HIS A 1 218 ? 15.565 -11.854 15.597 1.00 73.38 218 HIS A N 1
ATOM 1642 C CA . HIS A 1 218 ? 14.925 -13.156 15.358 1.00 73.38 218 HIS A CA 1
ATOM 1643 C C . HIS A 1 218 ? 13.958 -13.635 16.462 1.00 73.38 218 HIS A C 1
ATOM 1645 O O . HIS A 1 218 ? 13.539 -14.788 16.466 1.00 73.38 218 HIS A O 1
ATOM 1651 N N . SER A 1 219 ? 13.577 -12.751 17.387 1.00 68.69 219 SER A N 1
ATOM 1652 C CA . SER A 1 219 ? 12.742 -13.077 18.536 1.00 68.69 219 SER A CA 1
ATOM 1653 C C . SER A 1 219 ? 11.267 -12.927 18.196 1.00 68.69 219 SER A C 1
ATOM 1655 O O . SER A 1 219 ? 10.844 -11.886 17.694 1.00 68.69 219 SER A O 1
ATOM 1657 N N . ASP A 1 220 ? 10.472 -13.920 18.585 1.00 61.72 220 ASP A N 1
ATOM 1658 C CA . ASP A 1 220 ? 9.008 -13.891 18.475 1.00 61.72 220 ASP A CA 1
ATOM 1659 C C . ASP A 1 220 ? 8.356 -12.861 19.412 1.00 61.72 220 ASP A C 1
ATOM 1661 O O . ASP A 1 220 ? 7.175 -12.553 19.277 1.00 61.72 220 ASP A O 1
ATOM 1665 N N . LYS A 1 221 ? 9.127 -12.299 20.354 1.00 59.34 221 LYS A N 1
ATOM 1666 C CA . LYS A 1 221 ? 8.667 -11.299 21.329 1.00 59.34 221 LYS A CA 1
ATOM 1667 C C . LYS A 1 221 ? 8.983 -9.858 20.922 1.00 59.34 221 LYS A C 1
ATOM 1669 O O . LYS A 1 221 ? 8.672 -8.938 21.678 1.00 59.34 221 LYS A O 1
ATOM 1674 N N . SER A 1 222 ? 9.639 -9.622 19.781 1.00 59.69 222 SER A N 1
ATOM 1675 C CA . SER A 1 222 ? 9.896 -8.248 19.341 1.00 59.69 222 SER A CA 1
ATOM 1676 C C . SER A 1 222 ? 8.585 -7.601 18.904 1.00 59.69 222 SER A C 1
ATOM 1678 O O . SER A 1 222 ? 8.035 -7.972 17.871 1.00 59.69 222 SER A O 1
ATOM 1680 N N . ILE A 1 223 ? 8.092 -6.633 19.679 1.00 59.25 223 ILE A N 1
ATOM 1681 C CA . ILE A 1 223 ? 6.938 -5.822 19.287 1.00 59.25 223 ILE A CA 1
ATOM 1682 C C . ILE A 1 223 ? 7.364 -4.977 18.088 1.00 59.25 223 ILE A C 1
ATOM 1684 O O . ILE A 1 223 ? 8.356 -4.240 18.142 1.00 59.25 223 ILE A O 1
ATOM 1688 N N . VAL A 1 224 ? 6.623 -5.112 16.994 1.00 66.12 224 VAL A N 1
ATOM 1689 C CA . VAL A 1 224 ? 6.885 -4.394 15.755 1.00 66.12 224 VAL A CA 1
ATOM 1690 C C . VAL A 1 224 ? 5.793 -3.360 15.556 1.00 66.12 224 VAL A C 1
ATOM 1692 O O . VAL A 1 224 ? 4.619 -3.704 15.469 1.00 66.12 224 VAL A O 1
ATOM 1695 N N . ILE A 1 225 ? 6.182 -2.088 15.503 1.00 65.88 225 ILE A N 1
ATOM 1696 C CA . ILE A 1 225 ? 5.235 -0.983 15.356 1.00 65.88 225 ILE A CA 1
ATOM 1697 C C . ILE A 1 225 ? 5.317 -0.465 13.913 1.00 65.88 225 ILE A C 1
ATOM 1699 O O . ILE A 1 225 ? 6.424 -0.170 13.440 1.00 65.88 225 ILE A O 1
ATOM 1703 N N . PRO A 1 226 ? 4.182 -0.331 13.201 1.00 63.97 226 PRO A N 1
ATOM 1704 C CA . PRO A 1 226 ? 4.131 0.396 11.939 1.00 63.97 226 PRO A CA 1
ATOM 1705 C C . PRO A 1 226 ? 4.553 1.850 12.165 1.00 63.97 226 PRO A C 1
ATOM 1707 O O . PRO A 1 226 ? 4.012 2.527 13.040 1.00 63.97 226 PRO A O 1
ATOM 1710 N N . SER A 1 227 ? 5.500 2.364 11.380 1.00 61.31 227 SER A N 1
ATOM 1711 C CA . SER A 1 227 ? 5.908 3.772 11.483 1.00 61.31 227 SER A CA 1
ATOM 1712 C C . SER A 1 227 ? 4.863 4.663 10.795 1.00 61.31 227 SER A C 1
ATOM 1714 O O . SER A 1 227 ? 5.064 5.170 9.691 1.00 61.31 227 SER A O 1
ATOM 1716 N N . GLY A 1 228 ? 3.701 4.811 11.437 1.00 54.56 228 GLY A N 1
ATOM 1717 C CA . GLY A 1 228 ? 2.494 5.437 10.885 1.00 54.56 228 GLY A CA 1
ATOM 1718 C C . GLY A 1 228 ? 2.651 6.882 10.399 1.00 54.56 228 GLY A C 1
ATOM 1719 O O . GLY A 1 228 ? 1.784 7.359 9.676 1.00 54.56 228 GLY A O 1
ATOM 1720 N N . TYR A 1 229 ? 3.759 7.553 10.731 1.00 52.56 229 TYR A N 1
ATOM 1721 C CA . TYR A 1 229 ? 4.018 8.947 10.362 1.00 52.56 229 TYR A CA 1
ATOM 1722 C C . TYR A 1 229 ? 4.809 9.131 9.059 1.00 52.56 229 TYR A C 1
ATOM 1724 O O . TYR A 1 229 ? 4.655 10.157 8.409 1.00 52.56 229 TYR A O 1
ATOM 1732 N N . ILE A 1 230 ? 5.652 8.169 8.660 1.00 54.41 230 ILE A N 1
ATOM 1733 C CA . ILE A 1 230 ? 6.609 8.368 7.548 1.00 54.41 230 ILE A CA 1
ATOM 1734 C C . ILE A 1 230 ? 6.340 7.406 6.388 1.00 54.41 230 ILE A C 1
ATOM 1736 O O . ILE A 1 230 ? 6.549 7.761 5.228 1.00 54.41 230 ILE A O 1
ATOM 1740 N N . SER A 1 231 ? 5.888 6.178 6.662 1.00 61.94 231 SER A N 1
ATOM 1741 C CA . SER A 1 231 ? 5.634 5.196 5.607 1.00 61.94 231 SER A CA 1
ATOM 1742 C C . SER A 1 231 ? 4.815 4.017 6.107 1.00 61.94 231 SER A C 1
ATOM 1744 O O . SER A 1 231 ? 5.193 3.334 7.053 1.00 61.94 231 SER A O 1
ATOM 1746 N N . ARG A 1 232 ? 3.743 3.682 5.382 1.00 68.94 232 ARG A N 1
ATOM 1747 C CA . ARG A 1 232 ? 2.959 2.456 5.620 1.00 68.94 232 ARG A CA 1
ATOM 1748 C C . ARG A 1 232 ? 3.730 1.164 5.304 1.00 68.94 232 ARG A C 1
ATOM 1750 O O . ARG A 1 232 ? 3.182 0.084 5.473 1.00 68.94 232 ARG A O 1
ATOM 1757 N N . ARG A 1 233 ? 4.973 1.262 4.812 1.00 74.19 233 ARG A N 1
ATOM 1758 C CA . ARG A 1 233 ? 5.820 0.127 4.404 1.00 74.19 233 ARG A CA 1
ATOM 1759 C C . ARG A 1 233 ? 7.022 -0.100 5.317 1.00 74.19 233 ARG A C 1
ATOM 1761 O O . ARG A 1 233 ? 7.865 -0.935 4.985 1.00 74.19 233 ARG A O 1
ATOM 1768 N N . SER A 1 234 ? 7.129 0.637 6.422 1.00 80.62 234 SER A N 1
ATOM 1769 C CA . SER A 1 234 ? 8.195 0.458 7.404 1.00 80.62 234 SER A CA 1
ATOM 1770 C C . SER A 1 234 ? 7.684 -0.129 8.710 1.00 80.62 234 SER A C 1
ATOM 1772 O O . SER A 1 234 ? 6.631 0.235 9.237 1.00 80.62 234 SER A O 1
ATOM 1774 N N . LEU A 1 235 ? 8.505 -1.020 9.245 1.00 79.31 235 LEU A N 1
ATOM 1775 C CA . LEU A 1 235 ? 8.356 -1.611 10.560 1.00 79.31 235 LEU A CA 1
ATOM 1776 C C . LEU A 1 235 ? 9.577 -1.263 11.394 1.00 79.31 235 LEU A C 1
ATOM 1778 O O . LEU A 1 235 ? 10.699 -1.335 10.889 1.00 79.31 235 LEU A O 1
ATOM 1782 N N . THR A 1 236 ? 9.356 -0.911 12.659 1.00 82.25 236 THR A N 1
ATOM 1783 C CA . THR A 1 236 ? 10.430 -0.614 13.611 1.00 82.25 236 THR A CA 1
ATOM 1784 C C . THR A 1 236 ? 10.340 -1.553 14.807 1.00 82.25 236 THR A C 1
ATOM 1786 O O . THR A 1 236 ? 9.291 -1.666 15.443 1.00 82.25 236 THR A O 1
ATOM 1789 N N . CYS A 1 237 ? 11.454 -2.213 15.132 1.00 81.88 237 CYS A N 1
ATOM 1790 C CA . CYS A 1 237 ? 11.562 -3.054 16.324 1.00 81.88 237 CYS A CA 1
ATOM 1791 C C . CYS A 1 237 ? 11.717 -2.179 17.571 1.00 81.88 237 CYS A C 1
ATOM 1793 O O . CYS A 1 237 ? 12.600 -1.322 17.629 1.00 81.88 237 CYS A O 1
ATOM 1795 N N . THR A 1 238 ? 10.916 -2.423 18.604 1.00 79.81 238 THR A N 1
ATOM 1796 C CA . THR A 1 238 ? 11.022 -1.683 19.870 1.00 79.81 238 THR A CA 1
ATOM 1797 C C . THR A 1 238 ? 12.276 -2.032 20.670 1.00 79.81 238 THR A C 1
ATOM 1799 O O . THR A 1 238 ? 12.783 -1.152 21.366 1.00 79.81 238 THR A O 1
ATOM 1802 N N . GLN A 1 239 ? 12.798 -3.255 20.516 1.00 82.81 239 GLN A N 1
ATOM 1803 C CA . GLN A 1 239 ? 13.949 -3.773 21.263 1.00 82.81 239 GLN A CA 1
ATOM 1804 C C . GLN A 1 239 ? 15.286 -3.266 20.709 1.00 82.81 239 GLN A C 1
ATOM 1806 O O . GLN A 1 239 ? 16.062 -2.646 21.425 1.00 82.81 239 GLN A O 1
ATOM 1811 N N . CYS A 1 240 ? 15.556 -3.480 19.417 1.00 85.50 240 CYS A N 1
ATOM 1812 C CA . CYS A 1 240 ? 16.838 -3.111 18.797 1.00 85.50 240 CYS A CA 1
ATOM 1813 C C . CYS A 1 240 ? 16.782 -1.847 17.933 1.00 85.50 240 CYS A C 1
ATOM 1815 O O . CYS A 1 240 ? 17.779 -1.508 17.296 1.00 85.50 240 CYS A O 1
ATOM 1817 N N . LYS A 1 241 ? 15.614 -1.196 17.842 1.00 84.69 241 LYS A N 1
ATOM 1818 C CA . LYS A 1 241 ? 15.371 0.037 17.068 1.00 84.69 241 LYS A CA 1
ATOM 1819 C C . LYS A 1 241 ? 15.656 -0.055 15.563 1.00 84.69 241 LYS A C 1
ATOM 1821 O O . LYS A 1 241 ? 15.639 0.961 14.876 1.00 84.69 241 LYS A O 1
ATOM 1826 N N . SER A 1 242 ? 15.886 -1.250 15.015 1.00 84.81 242 SER A N 1
ATOM 1827 C CA . SER A 1 242 ? 16.086 -1.412 13.573 1.00 84.81 242 SER A CA 1
ATOM 1828 C C . SER A 1 242 ? 14.781 -1.206 12.814 1.00 84.81 242 SER A C 1
ATOM 1830 O O . SER A 1 242 ? 13.731 -1.677 13.257 1.00 84.81 242 SER A O 1
ATOM 1832 N N . CYS A 1 243 ? 14.876 -0.573 11.646 1.00 83.69 243 CYS A N 1
ATOM 1833 C CA . CYS A 1 243 ? 13.765 -0.375 10.728 1.00 83.69 243 CYS A CA 1
ATOM 1834 C C . CYS A 1 243 ? 13.960 -1.166 9.425 1.00 83.69 243 CYS A C 1
ATOM 1836 O O . CYS A 1 243 ? 15.045 -1.175 8.832 1.00 83.69 243 CYS A O 1
ATOM 1838 N N . TRP A 1 244 ? 12.905 -1.833 8.964 1.00 84.31 244 TRP A N 1
ATOM 1839 C CA . TRP A 1 244 ? 12.938 -2.647 7.747 1.00 84.31 244 TRP A CA 1
ATOM 1840 C C . TRP A 1 244 ? 11.678 -2.476 6.903 1.00 84.31 244 TRP A C 1
ATOM 1842 O O . TRP A 1 244 ? 10.662 -1.938 7.350 1.00 84.31 244 TRP A O 1
ATOM 1852 N N . CYS A 1 245 ? 11.778 -2.889 5.642 1.00 81.75 245 CYS A N 1
ATOM 1853 C CA . CYS A 1 245 ? 10.682 -2.855 4.690 1.00 81.75 245 CYS A CA 1
ATOM 1854 C C . CYS A 1 245 ? 9.766 -4.073 4.865 1.00 81.75 245 CYS A C 1
ATOM 1856 O O 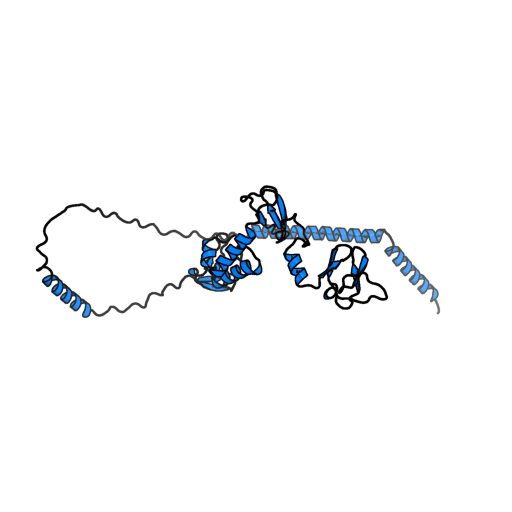. CYS A 1 245 ? 10.234 -5.211 4.881 1.00 81.75 245 CYS A O 1
ATOM 1858 N N . ILE A 1 246 ? 8.455 -3.829 4.912 1.00 77.94 246 ILE A N 1
ATOM 1859 C CA . ILE A 1 246 ? 7.412 -4.864 5.000 1.00 77.94 246 ILE A CA 1
ATOM 1860 C C . ILE A 1 246 ? 7.459 -5.837 3.816 1.00 77.94 246 ILE A C 1
ATOM 1862 O O . ILE A 1 246 ? 7.271 -7.034 3.996 1.00 77.94 246 ILE A O 1
ATOM 1866 N N . ASP A 1 247 ? 7.727 -5.326 2.614 1.00 78.31 247 ASP A N 1
ATOM 1867 C CA . ASP A 1 247 ? 7.627 -6.106 1.375 1.00 78.31 247 ASP A CA 1
ATOM 1868 C C . ASP A 1 247 ? 8.806 -7.052 1.125 1.00 78.31 247 ASP A C 1
ATOM 1870 O O . ASP A 1 247 ? 8.653 -8.021 0.382 1.00 78.31 247 ASP A O 1
ATOM 1874 N N . CYS A 1 248 ? 10.001 -6.726 1.624 1.00 81.19 248 CYS A N 1
ATOM 1875 C CA . CYS A 1 248 ? 11.225 -7.472 1.308 1.00 81.19 248 CYS A CA 1
ATOM 1876 C C . CYS A 1 248 ? 12.033 -7.906 2.535 1.00 81.19 248 CYS A C 1
ATOM 1878 O O . CYS A 1 248 ? 13.004 -8.637 2.374 1.00 81.19 248 CYS A O 1
ATOM 1880 N N . GLY A 1 249 ? 11.692 -7.443 3.742 1.00 79.69 249 GLY A N 1
ATOM 1881 C CA . GLY A 1 249 ? 12.421 -7.771 4.973 1.00 79.69 249 GLY A CA 1
ATOM 1882 C C . GLY A 1 249 ? 13.815 -7.138 5.097 1.00 79.69 249 GLY A C 1
ATOM 1883 O O . GLY A 1 249 ? 14.463 -7.300 6.125 1.00 79.69 249 GLY A O 1
ATOM 1884 N N . LEU A 1 250 ? 14.285 -6.399 4.085 1.00 84.19 250 LEU A N 1
ATOM 1885 C CA . LEU A 1 250 ? 15.581 -5.711 4.095 1.00 84.19 250 LEU A CA 1
ATOM 1886 C C . LEU A 1 250 ? 15.500 -4.358 4.814 1.00 84.19 250 LEU A C 1
ATOM 1888 O O . LEU A 1 250 ? 14.410 -3.873 5.127 1.00 84.19 250 LEU A O 1
ATOM 1892 N N . LYS A 1 251 ? 16.658 -3.712 5.029 1.00 87.62 251 LYS A N 1
ATOM 1893 C CA . LYS A 1 251 ? 16.743 -2.346 5.578 1.00 87.62 251 LYS A CA 1
ATOM 1894 C C . LYS A 1 251 ? 15.732 -1.431 4.889 1.00 87.62 251 LYS A C 1
ATOM 1896 O O . LYS A 1 251 ? 15.600 -1.457 3.664 1.00 87.62 251 LYS A O 1
ATOM 1901 N N . TYR A 1 252 ? 15.030 -0.628 5.688 1.00 86.81 252 TYR A N 1
ATOM 1902 C CA . TYR A 1 252 ? 13.999 0.252 5.162 1.00 86.81 252 TYR A CA 1
ATOM 1903 C C . TYR A 1 252 ? 14.551 1.152 4.050 1.00 86.81 252 TYR A C 1
ATOM 1905 O O . TYR A 1 252 ? 15.617 1.756 4.177 1.00 86.81 252 TYR A O 1
ATOM 1913 N N . HIS A 1 253 ? 13.783 1.243 2.972 1.00 84.94 253 HIS A N 1
ATOM 1914 C CA . HIS A 1 253 ? 14.059 2.084 1.824 1.00 84.94 253 HIS A CA 1
ATOM 1915 C C . HIS A 1 253 ? 12.766 2.787 1.407 1.00 84.94 253 HIS A C 1
ATOM 1917 O O . HIS A 1 253 ? 11.679 2.201 1.414 1.00 84.94 253 HIS A O 1
ATOM 1923 N N . TYR A 1 254 ? 12.885 4.060 1.040 1.00 81.56 254 TYR A N 1
ATOM 1924 C CA . TYR A 1 254 ? 11.724 4.884 0.717 1.00 81.56 254 TYR A CA 1
ATOM 1925 C C . TYR A 1 254 ? 11.041 4.428 -0.581 1.00 81.56 254 TYR A C 1
ATOM 1927 O O . TYR A 1 254 ? 9.829 4.227 -0.626 1.00 81.56 254 TYR A O 1
ATOM 1935 N N . PHE A 1 255 ? 11.818 4.182 -1.636 1.00 85.38 255 PHE A N 1
ATOM 1936 C CA . PHE A 1 255 ? 11.307 3.687 -2.917 1.00 85.38 255 PHE A CA 1
ATOM 1937 C C . PHE A 1 255 ? 11.261 2.158 -2.942 1.00 85.38 255 PHE A C 1
ATOM 1939 O O . PHE A 1 255 ? 12.090 1.506 -2.315 1.00 85.38 255 PHE A O 1
ATOM 1946 N N . ALA A 1 256 ? 10.288 1.573 -3.651 1.00 84.31 256 ALA A N 1
ATOM 1947 C CA . ALA A 1 256 ? 10.233 0.119 -3.812 1.00 84.31 256 ALA A CA 1
ATOM 1948 C C . ALA A 1 256 ? 11.447 -0.362 -4.623 1.00 84.31 256 ALA A C 1
ATOM 1950 O O . ALA A 1 256 ? 11.789 0.236 -5.642 1.00 84.31 256 ALA A O 1
ATOM 1951 N N . THR A 1 257 ? 12.096 -1.434 -4.175 1.00 87.25 257 THR A N 1
ATOM 1952 C CA . THR A 1 257 ? 13.293 -1.982 -4.825 1.00 87.25 257 THR A CA 1
ATOM 1953 C C . THR A 1 257 ? 12.980 -3.288 -5.547 1.00 87.25 257 THR A C 1
ATOM 1955 O O . THR A 1 257 ? 11.889 -3.844 -5.429 1.00 87.25 257 THR A O 1
ATOM 1958 N N . GLN A 1 258 ? 13.963 -3.826 -6.271 1.00 86.12 258 GLN A N 1
ATOM 1959 C CA . GLN A 1 258 ? 13.850 -5.116 -6.957 1.00 86.12 258 GLN A CA 1
ATOM 1960 C C . GLN A 1 258 ? 13.496 -6.298 -6.040 1.00 86.12 258 GLN A C 1
ATOM 1962 O O . GLN A 1 258 ? 12.877 -7.254 -6.506 1.00 86.12 258 GLN A O 1
ATOM 1967 N N . ALA A 1 259 ? 13.846 -6.214 -4.752 1.00 84.50 259 ALA A N 1
ATOM 1968 C CA . ALA A 1 259 ? 13.536 -7.231 -3.751 1.00 84.50 259 ALA A CA 1
ATOM 1969 C C . ALA A 1 259 ? 12.075 -7.166 -3.262 1.00 84.50 259 ALA A C 1
ATOM 1971 O O . ALA A 1 259 ? 11.574 -8.130 -2.692 1.00 84.50 259 ALA A O 1
ATOM 1972 N N . CYS A 1 260 ? 11.369 -6.053 -3.485 1.00 83.81 260 CYS A N 1
ATOM 1973 C CA . CYS A 1 260 ? 9.999 -5.875 -3.014 1.00 83.81 260 CYS A CA 1
ATOM 1974 C C . CYS A 1 260 ? 8.991 -6.629 -3.879 1.00 83.81 260 CYS A C 1
ATOM 1976 O O . CYS A 1 260 ? 8.947 -6.470 -5.105 1.00 83.81 260 CYS A O 1
ATOM 1978 N N . GLY A 1 261 ? 8.096 -7.374 -3.224 1.00 82.50 261 GLY A N 1
ATOM 1979 C CA . GLY A 1 261 ? 6.968 -8.025 -3.889 1.00 82.50 261 GLY A CA 1
ATOM 1980 C C . GLY A 1 261 ? 6.070 -7.035 -4.640 1.00 82.50 261 GLY A C 1
ATOM 1981 O O . GLY A 1 261 ? 5.673 -7.313 -5.772 1.00 82.50 261 GLY A O 1
ATOM 1982 N N . SER A 1 262 ? 5.810 -5.858 -4.062 1.00 81.19 262 SER A N 1
ATOM 1983 C CA . SER A 1 262 ? 5.046 -4.776 -4.702 1.00 81.19 262 SER A CA 1
ATOM 1984 C C . SER A 1 262 ? 5.657 -4.317 -6.028 1.00 81.19 262 SER A C 1
ATOM 1986 O O . SER A 1 262 ? 4.955 -4.250 -7.037 1.00 81.19 262 SER A O 1
ATOM 1988 N N . PHE A 1 263 ? 6.973 -4.094 -6.073 1.00 87.12 263 PHE A N 1
ATOM 1989 C CA . PHE A 1 263 ? 7.671 -3.709 -7.300 1.00 87.12 263 PHE A CA 1
ATOM 1990 C C . PHE A 1 263 ? 7.663 -4.830 -8.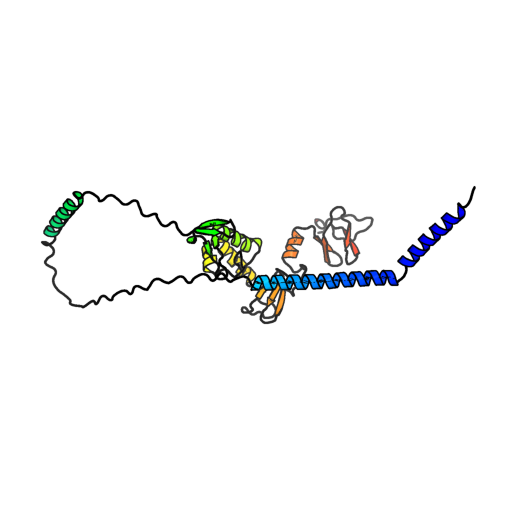345 1.00 87.12 263 PHE A C 1
ATOM 1992 O O . PHE A 1 263 ? 7.496 -4.573 -9.536 1.00 87.12 263 PHE A O 1
ATOM 1999 N N . ARG A 1 264 ? 7.792 -6.095 -7.925 1.00 87.69 264 ARG A N 1
ATOM 2000 C CA . ARG A 1 264 ? 7.645 -7.250 -8.827 1.00 87.69 264 ARG A CA 1
ATOM 2001 C C . ARG A 1 264 ? 6.246 -7.307 -9.452 1.00 87.69 264 ARG A C 1
ATOM 2003 O O . ARG A 1 264 ? 6.146 -7.474 -10.663 1.00 87.69 264 ARG A O 1
ATOM 2010 N N . LYS A 1 265 ? 5.186 -7.116 -8.660 1.00 87.75 265 LYS A N 1
ATOM 2011 C CA . LYS A 1 265 ? 3.796 -7.066 -9.151 1.00 87.75 265 LYS A CA 1
ATOM 2012 C C . LYS A 1 265 ? 3.564 -5.887 -10.099 1.00 87.75 265 LYS A C 1
ATOM 2014 O O . LYS A 1 265 ? 2.929 -6.062 -11.133 1.00 87.75 265 LYS A O 1
ATOM 2019 N N . TRP A 1 266 ? 4.093 -4.707 -9.771 1.00 89.31 266 TRP A N 1
ATOM 2020 C CA . TRP A 1 266 ? 3.999 -3.526 -10.631 1.00 89.31 266 TRP A CA 1
ATOM 2021 C C . TRP A 1 266 ? 4.656 -3.778 -11.994 1.00 89.31 266 TRP A C 1
ATOM 2023 O O . TRP A 1 266 ? 4.000 -3.604 -13.019 1.00 89.31 266 TRP A O 1
ATOM 2033 N N . ARG A 1 267 ? 5.886 -4.315 -12.010 1.00 91.75 267 ARG A N 1
ATOM 2034 C CA . ARG A 1 267 ? 6.599 -4.688 -13.244 1.00 91.75 267 ARG A CA 1
ATOM 2035 C C . ARG A 1 267 ? 5.844 -5.696 -14.103 1.00 91.75 267 ARG A C 1
ATOM 2037 O O . ARG A 1 267 ? 5.925 -5.606 -15.314 1.00 91.75 267 ARG A O 1
ATOM 2044 N N . AL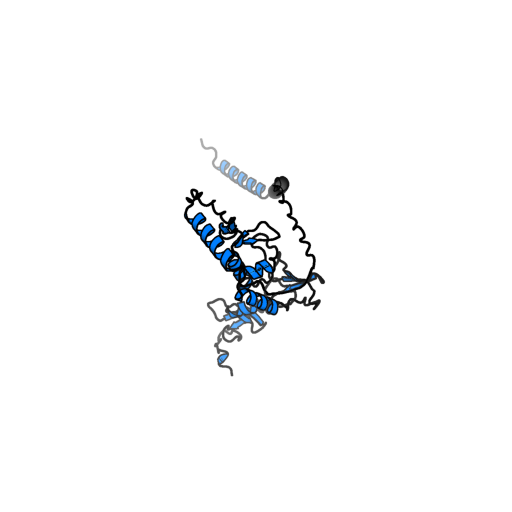A A 1 268 ? 5.124 -6.641 -13.502 1.00 88.25 268 ALA A N 1
ATOM 2045 C CA . ALA A 1 268 ? 4.346 -7.623 -14.258 1.00 88.25 268 ALA A CA 1
ATOM 2046 C C . ALA A 1 268 ? 3.157 -6.997 -15.010 1.00 88.25 268 ALA A C 1
ATOM 2048 O O . ALA A 1 268 ? 2.725 -7.532 -16.025 1.00 88.25 268 ALA A O 1
ATOM 2049 N N . LYS A 1 269 ? 2.630 -5.869 -14.517 1.00 90.19 269 LYS A N 1
ATOM 2050 C CA . LYS A 1 269 ? 1.502 -5.147 -15.127 1.00 90.19 269 LYS A CA 1
ATOM 2051 C C . LYS A 1 269 ? 1.932 -4.039 -16.091 1.00 90.19 269 LYS A C 1
ATOM 2053 O O . LYS A 1 269 ? 1.105 -3.551 -16.850 1.00 90.19 269 LYS A O 1
ATOM 2058 N N . HIS A 1 270 ? 3.198 -3.633 -16.043 1.00 89.19 270 HIS A N 1
ATOM 2059 C CA . HIS A 1 270 ? 3.736 -2.531 -16.838 1.00 89.19 270 HIS A CA 1
ATOM 2060 C C . HIS A 1 270 ? 4.743 -3.066 -17.855 1.00 89.19 270 HIS A C 1
ATOM 2062 O O . HIS A 1 270 ? 5.345 -4.123 -17.674 1.00 89.19 270 HIS A O 1
ATOM 2068 N N . ARG A 1 271 ? 4.960 -2.336 -18.951 1.00 90.44 271 ARG A N 1
ATOM 2069 C CA . ARG A 1 271 ? 5.935 -2.722 -19.980 1.00 90.44 271 ARG A CA 1
ATOM 2070 C C . ARG A 1 271 ? 7.348 -2.394 -19.497 1.00 90.44 271 ARG A C 1
ATOM 2072 O O . ARG A 1 271 ? 7.956 -1.444 -19.969 1.00 90.44 271 ARG A O 1
ATOM 2079 N N . VAL A 1 272 ? 7.873 -3.172 -18.553 1.00 92.81 272 VAL A N 1
ATOM 2080 C CA . VAL A 1 272 ? 9.176 -2.936 -17.910 1.00 92.81 272 VAL A CA 1
ATOM 2081 C C . VAL A 1 272 ? 10.135 -4.090 -18.196 1.00 92.81 272 VAL A C 1
ATOM 2083 O O . VAL A 1 272 ? 9.794 -5.251 -17.982 1.00 92.81 272 VAL A O 1
ATOM 2086 N N . LYS A 1 273 ? 11.363 -3.787 -18.632 1.00 91.69 273 LYS A N 1
ATOM 2087 C CA . LYS A 1 273 ? 12.433 -4.775 -18.858 1.00 91.69 273 LYS A CA 1
ATOM 2088 C C . LYS A 1 273 ? 13.749 -4.318 -18.242 1.00 91.69 273 LYS A C 1
ATOM 2090 O O . LYS A 1 273 ? 13.981 -3.128 -18.052 1.00 91.69 273 LYS A O 1
ATOM 2095 N N . ALA A 1 274 ? 14.613 -5.274 -17.915 1.00 93.56 274 ALA A N 1
ATOM 2096 C CA . ALA A 1 274 ? 15.977 -4.989 -17.482 1.00 93.56 274 ALA A CA 1
ATOM 2097 C C . ALA A 1 274 ? 16.840 -4.559 -18.676 1.00 93.56 274 ALA A C 1
ATOM 2099 O O . ALA A 1 274 ? 16.742 -5.133 -19.761 1.00 93.56 274 ALA A O 1
ATOM 2100 N N . CYS A 1 275 ? 17.711 -3.572 -18.471 1.00 95.06 275 CYS A N 1
ATOM 2101 C CA . CYS A 1 275 ? 18.741 -3.219 -19.437 1.00 95.06 275 CYS A CA 1
ATOM 2102 C C . CYS A 1 275 ? 19.665 -4.429 -19.675 1.00 95.06 275 CYS A C 1
ATOM 2104 O O . CYS A 1 275 ? 20.183 -4.972 -18.699 1.00 95.06 275 CYS A O 1
ATOM 2106 N N . PRO A 1 276 ? 19.942 -4.821 -20.929 1.00 95.06 276 PRO A N 1
ATOM 2107 C CA . PRO A 1 276 ? 20.810 -5.965 -21.221 1.00 95.06 276 PRO A CA 1
ATOM 2108 C C . PRO A 1 276 ? 22.274 -5.752 -20.804 1.00 95.06 276 PRO A C 1
ATOM 2110 O O . PRO A 1 276 ? 22.993 -6.726 -20.637 1.00 95.06 276 PRO A O 1
ATOM 2113 N N . ASN A 1 277 ? 22.711 -4.499 -20.620 1.00 96.06 277 ASN A N 1
ATOM 2114 C CA . ASN A 1 277 ? 24.089 -4.179 -20.239 1.00 96.06 277 ASN A CA 1
ATOM 2115 C C . ASN A 1 277 ? 24.279 -4.028 -18.718 1.00 96.06 277 ASN A C 1
ATOM 2117 O O . ASN A 1 277 ? 25.219 -4.570 -18.157 1.00 96.06 277 ASN A O 1
ATOM 2121 N N . CYS A 1 278 ? 23.396 -3.293 -18.029 1.00 95.00 278 CYS A N 1
ATOM 2122 C CA . CYS A 1 278 ? 23.561 -2.988 -16.596 1.00 95.00 278 CYS A CA 1
ATOM 2123 C C . CYS A 1 278 ? 22.427 -3.500 -15.698 1.00 95.00 278 CYS A C 1
ATOM 2125 O O . CYS A 1 278 ? 22.387 -3.175 -14.515 1.00 95.00 278 CYS A O 1
ATOM 2127 N N . THR A 1 279 ? 21.470 -4.255 -16.244 1.00 92.94 279 THR A N 1
ATOM 2128 C CA . THR A 1 279 ? 20.303 -4.846 -15.555 1.00 92.94 279 THR A CA 1
ATOM 2129 C C . THR A 1 279 ? 19.286 -3.878 -14.941 1.00 92.94 279 THR A C 1
ATOM 2131 O O . THR A 1 279 ? 18.223 -4.308 -14.495 1.00 92.94 279 THR A O 1
ATOM 2134 N N . ARG A 1 280 ? 19.527 -2.561 -14.969 1.00 92.06 280 ARG A N 1
ATOM 2135 C CA . ARG A 1 280 ? 18.560 -1.580 -14.458 1.00 92.06 280 ARG A CA 1
ATOM 2136 C C . ARG A 1 280 ? 17.238 -1.650 -15.224 1.00 92.06 280 ARG A C 1
ATOM 2138 O O . ARG A 1 280 ? 17.236 -1.686 -16.451 1.00 92.06 280 ARG A O 1
ATOM 2145 N N . PHE A 1 281 ? 16.127 -1.648 -14.492 1.00 92.94 281 PHE A N 1
ATOM 2146 C CA . PHE A 1 281 ? 14.786 -1.670 -15.071 1.00 92.94 281 PHE A CA 1
ATOM 2147 C C . PHE A 1 281 ? 14.464 -0.368 -15.802 1.00 92.94 281 PHE A C 1
ATOM 2149 O O . PHE A 1 281 ? 14.695 0.721 -15.278 1.00 92.94 281 PHE A O 1
ATOM 2156 N N . ILE A 1 282 ? 13.934 -0.511 -17.012 1.00 92.75 282 ILE A N 1
ATOM 2157 C CA . ILE A 1 282 ? 13.518 0.566 -17.901 1.00 92.75 282 ILE A CA 1
ATOM 2158 C C . ILE A 1 282 ? 12.071 0.277 -18.295 1.00 92.75 282 ILE A C 1
ATOM 2160 O O . ILE A 1 282 ? 11.749 -0.835 -18.721 1.00 92.75 282 ILE A O 1
ATOM 2164 N N . GLU A 1 283 ? 11.203 1.265 -18.119 1.00 92.75 283 GLU A N 1
ATOM 2165 C CA . GLU A 1 283 ? 9.825 1.231 -18.600 1.00 92.75 283 GLU A CA 1
ATOM 2166 C C . GLU A 1 283 ? 9.778 1.693 -20.059 1.00 92.75 283 GLU A C 1
ATOM 2168 O O . GLU A 1 283 ? 10.422 2.678 -20.428 1.00 92.75 283 GLU A O 1
ATOM 2173 N N . LYS A 1 284 ? 9.046 0.966 -20.904 1.00 90.62 284 LYS A N 1
ATOM 2174 C CA . LYS A 1 284 ? 8.838 1.346 -22.297 1.00 90.62 284 LYS A CA 1
ATOM 2175 C C . LYS A 1 284 ? 7.760 2.413 -22.384 1.00 90.62 284 LYS A C 1
ATOM 2177 O O . LYS A 1 284 ? 6.598 2.144 -22.099 1.00 90.62 284 LYS A O 1
ATOM 2182 N N . VAL A 1 285 ? 8.159 3.572 -22.889 1.00 83.19 285 VAL A N 1
ATOM 2183 C CA . VAL A 1 285 ? 7.246 4.580 -23.428 1.00 83.19 285 VAL A CA 1
ATOM 2184 C C . VAL A 1 285 ? 6.847 4.144 -24.845 1.00 83.19 285 VAL A C 1
ATOM 2186 O O . VAL A 1 285 ? 7.648 3.548 -25.575 1.00 83.19 285 VAL A O 1
ATOM 2189 N N . ASP A 1 286 ? 5.586 4.329 -25.221 1.00 83.19 286 ASP A N 1
ATOM 2190 C CA . ASP A 1 286 ? 5.086 3.896 -26.528 1.00 83.19 286 ASP A CA 1
ATOM 2191 C C . ASP A 1 286 ? 5.753 4.638 -27.704 1.00 83.19 286 ASP A C 1
ATOM 2193 O O . ASP A 1 286 ? 6.396 5.668 -27.526 1.00 83.19 286 ASP A O 1
ATOM 2197 N N . GLY A 1 287 ? 5.667 4.061 -28.910 1.00 85.69 287 GLY A N 1
ATOM 2198 C CA . GLY A 1 287 ? 6.309 4.596 -30.120 1.00 85.69 287 GLY A CA 1
ATOM 2199 C C . GLY A 1 287 ? 7.423 3.703 -30.672 1.00 85.69 287 GLY A C 1
ATOM 2200 O O . GLY A 1 287 ? 7.165 2.861 -31.526 1.00 85.69 287 GLY A O 1
ATOM 2201 N N . CYS A 1 288 ? 8.663 3.860 -30.196 1.00 87.75 288 CYS A N 1
ATOM 2202 C CA . CYS A 1 288 ? 9.847 3.225 -30.796 1.00 87.75 288 CYS A CA 1
ATOM 2203 C C . CYS A 1 288 ? 10.364 1.999 -30.012 1.00 87.75 288 CYS A C 1
ATOM 2205 O O . CYS A 1 288 ? 10.254 1.930 -28.788 1.00 87.75 288 CYS A O 1
ATOM 2207 N N . ASN A 1 289 ? 10.955 1.023 -30.718 1.00 91.81 289 ASN A N 1
ATOM 2208 C CA . ASN A 1 289 ? 11.656 -0.117 -30.105 1.00 91.81 289 ASN A CA 1
ATOM 2209 C C . ASN A 1 289 ? 13.131 0.178 -29.794 1.00 91.81 289 ASN A C 1
ATOM 2211 O O . ASN A 1 289 ? 13.747 -0.580 -29.046 1.00 91.81 289 ASN A O 1
ATOM 2215 N N . HIS A 1 290 ? 13.700 1.251 -30.343 1.00 93.81 290 HIS A N 1
ATOM 2216 C CA . HIS A 1 290 ? 15.023 1.744 -29.971 1.00 93.81 290 HIS A CA 1
ATOM 2217 C C . HIS A 1 290 ? 14.948 2.409 -28.602 1.00 93.81 290 HIS A C 1
ATOM 2219 O O . HIS A 1 290 ? 14.240 3.396 -28.416 1.00 93.81 290 HIS A O 1
ATOM 2225 N N . MET A 1 291 ? 15.666 1.854 -27.633 1.00 94.44 291 MET A N 1
ATOM 2226 C CA . MET A 1 291 ? 15.707 2.369 -26.272 1.00 94.44 291 MET A CA 1
ATOM 2227 C C . MET A 1 291 ? 17.134 2.662 -25.845 1.00 94.44 291 MET A C 1
ATOM 2229 O O . MET A 1 291 ? 18.056 1.908 -26.148 1.00 94.44 291 MET A O 1
ATOM 2233 N N . THR A 1 292 ? 17.298 3.730 -25.071 1.00 94.56 292 THR A N 1
ATOM 2234 C CA . THR A 1 292 ? 18.585 4.137 -24.503 1.00 94.56 292 THR A CA 1
ATOM 2235 C C . THR A 1 292 ? 18.504 4.055 -22.988 1.00 94.56 292 THR A C 1
ATOM 2237 O O . THR A 1 292 ? 17.660 4.698 -22.364 1.00 94.56 292 THR A O 1
ATOM 2240 N N . CYS A 1 293 ? 19.383 3.268 -22.368 1.00 95.50 293 CYS A N 1
ATOM 2241 C CA . CYS A 1 293 ? 19.448 3.195 -20.914 1.00 95.50 293 CYS A CA 1
ATOM 2242 C C . CYS A 1 293 ? 19.834 4.560 -20.336 1.00 95.50 293 CYS A C 1
ATOM 2244 O O . CYS A 1 293 ? 20.888 5.102 -20.659 1.00 95.50 293 CYS A O 1
ATOM 2246 N N . THR A 1 294 ? 19.038 5.099 -19.413 1.00 93.94 294 THR A N 1
ATOM 2247 C CA . THR A 1 294 ? 19.321 6.409 -18.803 1.00 93.94 294 THR A CA 1
ATOM 2248 C C . THR A 1 294 ? 20.619 6.432 -17.992 1.00 93.94 294 THR A C 1
ATOM 2250 O O . THR A 1 294 ? 21.164 7.510 -17.759 1.00 93.94 294 THR A O 1
ATOM 2253 N N . GLN A 1 295 ? 21.135 5.258 -17.615 1.00 95.12 295 GLN A N 1
ATOM 2254 C CA . GLN A 1 295 ? 22.196 5.087 -16.620 1.00 95.12 295 GLN A CA 1
ATOM 2255 C C . GLN A 1 295 ? 23.529 4.723 -17.262 1.00 95.12 295 GLN A C 1
ATOM 2257 O O . GLN A 1 295 ? 24.494 5.449 -17.084 1.00 95.12 295 GLN A O 1
ATOM 2262 N N . CYS A 1 296 ? 23.577 3.659 -18.071 1.00 96.62 296 CYS A N 1
ATOM 2263 C CA . CYS A 1 296 ? 24.797 3.272 -18.790 1.00 96.62 296 CYS A CA 1
ATOM 2264 C C . CYS A 1 296 ? 24.832 3.753 -20.250 1.00 96.62 296 CYS A C 1
ATOM 2266 O O . CYS A 1 296 ? 25.758 3.412 -20.974 1.00 96.62 296 CYS A O 1
ATOM 2268 N N . LYS A 1 297 ? 23.803 4.483 -20.710 1.00 96.19 297 LYS A N 1
ATOM 2269 C CA . LYS A 1 297 ? 23.649 4.995 -22.089 1.00 96.19 297 LYS A CA 1
ATOM 2270 C C . LYS A 1 297 ? 23.659 3.931 -23.195 1.00 96.19 297 LYS A C 1
ATOM 2272 O O . LYS A 1 297 ? 23.635 4.274 -24.373 1.00 96.19 297 LYS A O 1
ATOM 2277 N N . PHE A 1 298 ? 23.615 2.646 -22.838 1.00 96.44 298 PHE A N 1
ATOM 2278 C CA . PHE A 1 298 ? 23.532 1.552 -23.799 1.00 96.44 298 PHE A CA 1
ATOM 2279 C C . PHE A 1 298 ? 22.238 1.637 -24.611 1.00 96.44 298 PHE A C 1
ATOM 2281 O O . PHE A 1 298 ? 21.146 1.699 -24.038 1.00 96.44 298 PHE A O 1
ATOM 2288 N N . GLN A 1 299 ? 22.379 1.625 -25.934 1.00 95.62 299 GLN A N 1
ATOM 2289 C CA . GLN A 1 299 ? 21.270 1.652 -26.879 1.00 95.62 299 GLN A CA 1
ATOM 2290 C C . GLN A 1 299 ? 20.935 0.228 -27.321 1.00 95.62 299 GLN A C 1
ATOM 2292 O O . GLN A 1 299 ? 21.817 -0.515 -27.758 1.00 95.62 299 GLN A O 1
ATOM 2297 N N . PHE A 1 300 ? 19.673 -0.166 -27.207 1.00 94.88 300 PHE A N 1
ATOM 2298 C CA . PHE A 1 300 ? 19.231 -1.533 -27.457 1.00 94.88 300 PHE A CA 1
ATOM 2299 C C . PHE A 1 300 ? 17.820 -1.586 -28.038 1.00 94.88 300 PHE A C 1
ATOM 2301 O O . PHE A 1 300 ? 17.048 -0.635 -27.934 1.00 94.88 300 PHE A O 1
ATOM 2308 N N . CYS A 1 301 ? 17.481 -2.719 -28.645 1.00 94.44 301 CYS A N 1
ATOM 2309 C CA . CYS A 1 301 ? 16.129 -2.994 -29.110 1.00 94.44 301 CYS A CA 1
ATOM 2310 C C . CYS A 1 301 ? 15.278 -3.599 -27.990 1.00 94.44 301 CYS A C 1
ATOM 2312 O O . CYS A 1 301 ? 15.650 -4.603 -27.379 1.00 94.44 301 CYS A O 1
ATOM 2314 N N . TRP A 1 302 ? 14.098 -3.034 -27.745 1.00 93.44 302 TRP A N 1
ATOM 2315 C CA . TRP A 1 302 ? 13.175 -3.503 -26.714 1.00 93.44 302 TRP A CA 1
ATOM 2316 C C . TRP A 1 302 ? 12.708 -4.948 -26.919 1.00 93.44 302 TRP A C 1
ATOM 2318 O O . TRP A 1 302 ? 12.461 -5.665 -25.946 1.00 93.44 302 TRP A O 1
ATOM 2328 N N . VAL A 1 303 ? 12.557 -5.381 -28.172 1.00 92.00 303 VAL A N 1
ATOM 2329 C CA . VAL A 1 303 ? 11.978 -6.687 -28.511 1.00 92.00 303 VAL A CA 1
ATOM 2330 C C . VAL A 1 303 ? 12.988 -7.810 -28.283 1.00 92.00 303 VAL A C 1
ATOM 2332 O O . VAL A 1 303 ? 12.697 -8.729 -27.520 1.00 92.00 303 VAL A O 1
ATOM 2335 N N . CYS A 1 304 ? 14.177 -7.718 -28.887 1.00 92.25 304 CYS A N 1
ATOM 2336 C CA . CYS A 1 304 ? 15.201 -8.769 -28.828 1.00 92.25 304 CYS A CA 1
ATOM 2337 C C . CYS A 1 304 ? 16.274 -8.552 -27.747 1.00 92.25 304 CYS A C 1
ATOM 2339 O O . CYS A 1 304 ? 17.060 -9.457 -27.479 1.00 92.25 304 CYS A O 1
ATOM 2341 N N . SER A 1 305 ? 16.308 -7.377 -27.109 1.00 92.19 305 SER A N 1
ATOM 2342 C CA . SER A 1 305 ? 17.283 -7.009 -26.072 1.00 92.19 305 SER A CA 1
ATOM 2343 C C . SER A 1 305 ? 18.749 -7.014 -26.533 1.00 92.19 305 SER A C 1
ATOM 2345 O O . SER A 1 305 ? 19.649 -7.094 -25.700 1.00 92.19 305 SER A O 1
ATOM 2347 N N . THR A 1 306 ? 19.008 -6.890 -27.838 1.00 92.88 306 THR A N 1
ATOM 2348 C CA . THR A 1 306 ? 20.363 -6.764 -28.402 1.00 92.88 306 THR A CA 1
ATOM 2349 C C . THR A 1 306 ? 20.724 -5.302 -28.692 1.00 92.88 306 THR A C 1
ATOM 2351 O O . THR A 1 306 ? 19.854 -4.425 -28.705 1.00 92.88 306 THR A O 1
ATOM 2354 N N . LYS A 1 307 ? 22.022 -5.027 -28.887 1.00 94.50 307 LYS A N 1
ATOM 2355 C CA . LYS A 1 307 ? 22.556 -3.686 -29.184 1.00 94.50 307 LYS A CA 1
ATOM 2356 C C . LYS A 1 307 ? 21.874 -3.084 -30.419 1.00 94.50 307 LYS A C 1
ATOM 2358 O O . LYS A 1 307 ? 21.697 -3.763 -31.430 1.00 94.50 307 LYS A O 1
ATOM 2363 N N . TRP A 1 308 ? 21.524 -1.804 -30.340 1.00 94.38 308 TRP A N 1
ATOM 2364 C CA . TRP A 1 308 ? 20.974 -1.070 -31.476 1.00 94.38 308 TRP A CA 1
ATOM 2365 C C . TRP A 1 308 ? 22.083 -0.682 -32.460 1.00 94.38 308 TRP A C 1
ATOM 2367 O O . TRP A 1 308 ? 23.142 -0.198 -32.057 1.00 94.38 308 TRP A O 1
ATOM 2377 N N . THR A 1 309 ? 21.831 -0.890 -33.749 1.00 91.38 309 THR A N 1
ATOM 2378 C CA . THR A 1 309 ? 22.712 -0.523 -34.865 1.00 91.38 309 THR A CA 1
ATOM 2379 C C . THR A 1 309 ? 21.874 0.101 -35.983 1.00 91.38 309 THR A C 1
ATOM 2381 O O . THR A 1 309 ? 20.657 -0.067 -36.009 1.00 91.38 309 THR A O 1
ATOM 2384 N N . LEU A 1 310 ? 22.500 0.829 -36.914 1.00 86.44 310 LEU A N 1
ATOM 2385 C CA . LEU A 1 310 ? 21.783 1.484 -38.023 1.00 86.44 310 LEU A CA 1
ATOM 2386 C C . LEU A 1 310 ? 21.024 0.487 -38.920 1.00 86.44 310 LEU A C 1
ATOM 2388 O O . LEU A 1 310 ? 19.954 0.804 -39.423 1.00 86.44 310 LEU A O 1
ATOM 2392 N N . LEU A 1 311 ? 21.544 -0.736 -39.066 1.00 88.06 311 LEU A N 1
ATOM 2393 C CA . LEU A 1 311 ? 20.924 -1.845 -39.803 1.00 88.06 311 LEU A CA 1
ATOM 2394 C C . LEU A 1 311 ? 20.349 -2.902 -38.844 1.00 88.06 311 LEU A C 1
ATOM 2396 O O . LEU A 1 311 ? 20.553 -4.105 -39.022 1.00 88.06 311 LEU A O 1
ATOM 2400 N N . HIS A 1 312 ? 19.679 -2.471 -37.774 1.00 88.19 312 HIS A N 1
ATOM 2401 C CA . HIS A 1 312 ? 19.142 -3.398 -36.782 1.00 88.19 312 HIS A CA 1
ATOM 2402 C C . HIS A 1 312 ? 17.991 -4.240 -37.359 1.00 88.19 312 HIS A C 1
ATOM 2404 O O . HIS A 1 312 ? 16.895 -3.737 -37.601 1.00 88.19 312 HIS A O 1
ATOM 2410 N N . LYS A 1 313 ? 18.216 -5.550 -37.513 1.00 87.00 313 LYS A N 1
ATOM 2411 C CA . LYS A 1 313 ? 17.162 -6.532 -37.802 1.00 87.00 313 LYS A CA 1
ATOM 2412 C C . LYS A 1 313 ? 16.687 -7.166 -36.502 1.00 87.00 313 LYS A C 1
ATOM 2414 O O . LYS A 1 313 ? 17.470 -7.765 -35.766 1.00 87.00 313 LYS A O 1
ATOM 2419 N N . CYS A 1 314 ? 15.397 -7.029 -36.215 1.00 86.75 314 CYS A N 1
ATOM 2420 C CA . CYS A 1 314 ? 14.823 -7.579 -34.998 1.00 86.75 314 CYS A CA 1
ATOM 2421 C C . CYS A 1 314 ? 14.549 -9.078 -35.161 1.00 86.75 314 CYS A C 1
ATOM 2423 O O . CYS A 1 314 ? 13.630 -9.467 -35.874 1.00 86.75 314 CYS A O 1
ATOM 2425 N N . THR A 1 315 ? 15.319 -9.912 -34.466 1.00 79.50 315 THR A N 1
ATOM 2426 C CA . THR A 1 315 ? 15.055 -11.349 -34.323 1.00 79.50 315 THR A CA 1
ATOM 2427 C C . THR A 1 315 ? 14.486 -11.612 -32.924 1.00 79.50 315 THR A C 1
ATOM 2429 O O . THR A 1 315 ? 15.225 -11.499 -31.938 1.00 79.50 315 THR A O 1
ATOM 2432 N N . PRO A 1 316 ? 13.178 -11.900 -32.777 1.00 70.19 316 PRO A N 1
ATOM 2433 C CA . PRO A 1 316 ? 12.578 -12.183 -31.477 1.00 70.19 316 PRO A CA 1
ATOM 2434 C C . PRO A 1 316 ? 13.266 -13.379 -30.813 1.00 70.19 316 PRO A C 1
ATOM 2436 O O . PRO A 1 316 ? 13.479 -14.405 -31.453 1.00 70.19 316 PRO A O 1
ATOM 2439 N N . ARG A 1 317 ? 13.568 -13.274 -29.513 1.00 62.56 317 ARG A N 1
ATOM 2440 C CA . ARG A 1 317 ? 14.251 -14.342 -28.756 1.00 62.56 317 ARG A CA 1
ATOM 2441 C C . ARG A 1 317 ? 13.503 -15.685 -28.731 1.00 62.56 317 ARG A C 1
ATOM 2443 O O . ARG A 1 317 ? 14.131 -16.686 -28.434 1.00 62.56 317 ARG A O 1
ATOM 2450 N N . TRP A 1 318 ? 12.214 -15.725 -29.075 1.00 61.16 318 TRP A N 1
ATOM 2451 C CA . TRP A 1 318 ? 11.423 -16.964 -29.152 1.00 61.16 318 TRP A CA 1
ATOM 2452 C C . TRP A 1 318 ? 11.905 -17.950 -30.232 1.00 61.16 318 TRP A C 1
ATOM 2454 O O . TRP A 1 318 ? 11.541 -19.117 -30.167 1.00 61.16 318 TRP A O 1
ATOM 2464 N N . PHE A 1 319 ? 12.716 -17.497 -31.198 1.00 49.31 319 PHE A N 1
ATOM 2465 C CA . PHE A 1 319 ? 13.262 -18.326 -32.285 1.00 49.31 319 PHE A CA 1
ATOM 2466 C C . PHE A 1 319 ? 14.757 -18.653 -32.140 1.00 49.31 319 PHE A C 1
ATOM 2468 O O . PHE A 1 319 ? 15.321 -19.305 -33.012 1.00 49.31 319 PHE A O 1
ATOM 2475 N N . ALA A 1 320 ? 15.413 -18.195 -31.071 1.00 46.66 320 ALA A N 1
ATOM 2476 C CA . ALA A 1 320 ? 16.794 -18.569 -30.783 1.00 46.66 320 ALA A CA 1
ATOM 2477 C C . ALA A 1 320 ? 16.772 -19.770 -29.828 1.00 46.66 320 ALA A C 1
ATOM 2479 O O . ALA A 1 320 ? 16.724 -19.583 -28.611 1.00 46.66 320 ALA A O 1
ATOM 2480 N N . GLY A 1 321 ? 16.685 -20.968 -30.417 1.00 38.09 321 GLY A N 1
ATOM 2481 C CA . GLY A 1 321 ? 16.936 -22.242 -29.738 1.00 38.09 321 GLY A CA 1
ATOM 2482 C C . GLY A 1 321 ? 18.402 -22.405 -29.369 1.00 38.09 321 GLY A C 1
ATOM 2483 O O . GLY A 1 321 ? 19.253 -21.845 -30.099 1.00 38.09 321 GLY A O 1
#

Secondary structure (DSSP, 8-state):
----SHHHHHHHHHHHHHHHHHHH-HHHHHHHHHHHHHHHHHHHHHHHHHHHHHHHHHHTS----PPP-PPPPPPPPPPPPP-----------SSHHHHHHHHHHHHHHHHHTSPPPPPPPPP---PPPEEE-TTT--EEEGGGEEE-SSS--EEEHHHHHHHHHHHHHTS--SS-B-TTT-PBPPHHHHHHHS-HHHHHHHHHHHHHHTT---TTT--TT--EEE-TTT-TTEEEETTT--EEETTTSSB--SS--TT-HHHHHHHHHTTEEE-TTT--EEEPPSS-SEEE-TTT--EEETTT-PBP-TT-----GGG--

pLDDT: mean 74.03, std 19.09, range [31.69, 97.44]

Organism: Aphanomyces astaci (NCBI:txid112090)

Sequence (321 aa):
MGVTDKSVACVGLGLVVLSYWLWRSPWTVVGYIALALVVLVLGVMLWIVWVLVCIEAFFKRPTVVAAPLKSPPAETPKHSKASLGSLLGCIGGALKGIQSVESWCHRRRKRLKQPRPPSMPPALSQLPPVVQCVVCLELVPIADCASCTGCPMACCGICMEKYLCLKVTSDHQMHLGCPSCSAALGAATLKRFMSPYLQQKLVELEQSHRSFKCPKCHSDKSIVIPSGYISRRSLTCTQCKSCWCIDCGLKYHYFATQACGSFRKWRAKHRVKACPNCTRFIEKVDGCNHMTCTQCKFQFCWVCSTKWTLLHKCTPRWFAG

Foldseek 3Di:
DDDDPPVVVVVVVVVVVVVVCVVVPVVVVVVVVVVVVVVVVVVVVVVVVVVVVVVVVVVPPDDPPDDDDDDDDDDDDDDDDDDDDDDDDDDDPPPVVPVVVVVVVVVVVVVVPDDDDPDDDPDPDPDADWDQAPPPRDTDHQVQWDQDPVDRHTHGLVRVQVQLCCCCPPVVDLQQADPPPGHGDDPVSCVVRYDPVSVVSSVVSCVVQLPPQQPVPNDSPFDWDQPVPQDNQWIATPPPRFIAGSQQSHGDDPDDDPRGPVVVVVCVVFQWFAQLPPGDIDGDDPDAQWDADPPPRFTAGSQCNHGDDPPDDDDGPVPVD

InterPro domains:
  IPR013083 Zinc finger, RING/FYVE/PHD-type [G3DSA:3.30.40.10] (130-211)
  IPR031127 E3 ubiquitin ligase RBR family [PTHR11685] (102-308)
  IPR044066 TRIAD supradomain [PS51873] (129-321)